Protein AF-A0A3M2BYU8-F1 (afdb_monomer)

Structure (mmCIF, N/CA/C/O backbone):
data_AF-A0A3M2BYU8-F1
#
_entry.id   AF-A0A3M2BYU8-F1
#
loop_
_atom_site.group_PDB
_atom_site.id
_atom_site.type_symbol
_atom_site.label_atom_id
_atom_site.label_alt_id
_atom_site.label_comp_id
_atom_site.label_asym_id
_atom_site.label_entity_id
_atom_site.label_seq_id
_atom_site.pdbx_PDB_ins_code
_atom_site.Cartn_x
_atom_site.Cartn_y
_atom_site.Cartn_z
_atom_site.occupancy
_atom_site.B_iso_or_equiv
_atom_site.auth_seq_id
_atom_site.auth_comp_id
_atom_site.auth_asym_id
_atom_site.auth_atom_id
_atom_site.pdbx_PDB_model_num
ATOM 1 N N . MET A 1 1 ? -25.396 -6.378 42.754 1.00 52.69 1 MET A N 1
ATOM 2 C CA . MET A 1 1 ? -24.015 -6.801 42.421 1.00 52.69 1 MET A CA 1
ATOM 3 C C . MET A 1 1 ? -23.986 -7.782 41.246 1.00 52.69 1 MET A C 1
ATOM 5 O O . MET A 1 1 ? -23.405 -7.443 40.228 1.00 52.69 1 MET A O 1
ATOM 9 N N . ARG A 1 2 ? -24.702 -8.918 41.312 1.00 53.91 2 ARG A N 1
ATOM 10 C CA . ARG A 1 2 ? -24.780 -9.927 40.229 1.00 53.91 2 ARG A CA 1
ATOM 11 C C . ARG A 1 2 ? -25.283 -9.411 38.865 1.00 53.91 2 ARG A C 1
ATOM 13 O O . ARG A 1 2 ? -24.722 -9.773 37.843 1.00 53.91 2 ARG A O 1
ATOM 20 N N . TRP A 1 3 ? -26.272 -8.515 38.841 1.00 54.56 3 TRP A N 1
ATOM 21 C CA . TRP A 1 3 ? -26.831 -7.972 37.590 1.00 54.56 3 TRP A CA 1
ATOM 22 C C . TRP A 1 3 ? -25.895 -6.985 36.859 1.00 54.56 3 TRP A C 1
ATOM 24 O O . TRP A 1 3 ? -25.910 -6.916 35.636 1.00 54.56 3 TRP A O 1
ATOM 34 N N . ARG A 1 4 ? -25.026 -6.270 37.595 1.00 54.38 4 ARG A N 1
ATOM 35 C CA . ARG A 1 4 ? -24.016 -5.354 37.020 1.00 54.38 4 ARG A CA 1
ATOM 36 C C . ARG A 1 4 ? -22.882 -6.125 36.342 1.00 54.38 4 ARG A C 1
ATOM 38 O O . ARG A 1 4 ? -22.430 -5.728 35.278 1.00 54.38 4 ARG A O 1
ATOM 45 N N . ILE A 1 5 ? -22.479 -7.251 36.935 1.00 56.38 5 ILE A N 1
ATOM 46 C CA . ILE A 1 5 ? -21.489 -8.172 36.357 1.00 56.38 5 ILE A CA 1
ATOM 47 C C . ILE A 1 5 ? -22.066 -8.850 35.106 1.00 56.38 5 ILE A C 1
ATOM 49 O O . ILE A 1 5 ? -21.373 -8.951 34.104 1.00 56.38 5 ILE A O 1
ATOM 53 N N . ALA A 1 6 ? -23.345 -9.238 35.126 1.00 54.75 6 ALA A N 1
ATOM 54 C CA . ALA A 1 6 ? -24.014 -9.835 33.969 1.00 54.75 6 ALA A CA 1
ATOM 55 C C . ALA A 1 6 ? -24.151 -8.863 32.778 1.00 54.75 6 ALA A C 1
ATOM 57 O O . ALA A 1 6 ? -23.916 -9.262 31.643 1.00 54.75 6 ALA A O 1
ATOM 58 N N . LEU A 1 7 ? -24.459 -7.582 33.023 1.00 55.03 7 LEU A N 1
ATOM 59 C CA . LEU A 1 7 ? -24.494 -6.551 31.972 1.00 55.03 7 LEU A CA 1
ATOM 60 C C . LEU A 1 7 ? -23.101 -6.245 31.401 1.00 55.03 7 LEU A C 1
ATOM 62 O O . LEU A 1 7 ? -22.957 -6.112 30.188 1.00 55.03 7 LEU A O 1
ATOM 66 N N . ALA A 1 8 ? -22.072 -6.184 32.253 1.00 49.09 8 ALA A N 1
ATOM 67 C CA . ALA A 1 8 ? -20.688 -6.021 31.808 1.00 49.09 8 ALA A CA 1
ATOM 68 C C . ALA A 1 8 ? -20.200 -7.237 30.996 1.00 49.09 8 ALA A C 1
ATOM 70 O O . ALA A 1 8 ? -19.560 -7.068 29.962 1.00 49.09 8 ALA A O 1
ATOM 71 N N . ALA A 1 9 ? -20.560 -8.454 31.414 1.00 50.25 9 ALA A N 1
ATOM 72 C CA . ALA A 1 9 ? -20.242 -9.692 30.704 1.00 50.25 9 ALA A CA 1
ATOM 73 C C . ALA A 1 9 ? -20.973 -9.808 29.352 1.00 50.25 9 ALA A C 1
ATOM 75 O O . ALA A 1 9 ? -20.380 -10.269 28.381 1.00 50.25 9 ALA A O 1
ATOM 76 N N . ALA A 1 10 ? -22.224 -9.343 29.254 1.00 51.94 10 ALA A N 1
ATOM 77 C CA . ALA A 1 10 ? -22.971 -9.313 27.994 1.00 51.94 10 ALA A CA 1
ATOM 78 C C . ALA A 1 10 ? -22.392 -8.294 26.992 1.00 51.94 10 ALA A C 1
ATOM 80 O O . ALA A 1 10 ? -22.291 -8.590 25.802 1.00 51.94 10 ALA A O 1
ATOM 81 N N . ALA A 1 11 ? -21.944 -7.127 27.472 1.00 49.31 11 ALA A N 1
ATOM 82 C CA . ALA A 1 11 ? -21.238 -6.143 26.649 1.00 49.31 11 ALA A CA 1
ATOM 83 C C . ALA A 1 11 ? -19.859 -6.654 26.177 1.00 49.31 11 ALA A C 1
ATOM 85 O O . ALA A 1 11 ? -19.477 -6.427 25.030 1.00 49.31 11 ALA A O 1
ATOM 86 N N . LEU A 1 12 ? -19.144 -7.406 27.025 1.00 47.56 12 LEU A N 1
ATOM 87 C CA . LEU A 1 12 ? -17.886 -8.080 26.677 1.00 47.56 12 LEU A CA 1
ATOM 88 C C . LEU A 1 12 ? -18.086 -9.205 25.647 1.00 47.56 12 LEU A C 1
ATOM 90 O O . LEU A 1 12 ? -17.311 -9.301 24.700 1.00 47.56 12 LEU A O 1
ATOM 94 N N . ALA A 1 13 ? -19.136 -10.020 25.776 1.00 43.72 13 ALA A N 1
ATOM 95 C CA . ALA A 1 13 ? -19.420 -11.110 24.838 1.00 43.72 13 ALA A CA 1
ATOM 96 C C . ALA A 1 13 ? -19.785 -10.597 23.431 1.00 43.72 13 ALA A C 1
ATOM 98 O O . ALA A 1 13 ? -19.341 -11.166 22.434 1.00 43.72 13 ALA A O 1
ATOM 99 N N . ALA A 1 14 ? -20.523 -9.485 23.341 1.00 44.72 14 ALA A N 1
ATOM 100 C CA . ALA A 1 14 ? -20.825 -8.834 22.066 1.00 44.72 14 ALA A CA 1
ATOM 101 C C . ALA A 1 14 ? -19.586 -8.166 21.429 1.00 44.72 14 ALA A C 1
ATOM 103 O O . ALA A 1 14 ? -19.466 -8.143 20.205 1.00 44.72 14 ALA A O 1
ATOM 104 N N . GLY A 1 15 ? -18.645 -7.669 22.243 1.00 38.78 15 GLY A N 1
ATOM 105 C CA . GLY A 1 15 ? -17.391 -7.065 21.774 1.00 38.78 15 GLY A CA 1
ATOM 106 C C . GLY A 1 15 ? -16.343 -8.080 21.298 1.00 38.78 15 GLY A C 1
ATOM 107 O O . GLY A 1 15 ? -15.689 -7.853 20.284 1.00 38.78 15 GLY A O 1
ATOM 108 N N . VAL A 1 16 ? -16.212 -9.226 21.976 1.00 41.16 16 VAL A N 1
ATOM 109 C CA . VAL A 1 16 ? -15.238 -10.278 21.614 1.00 41.16 16 VAL A CA 1
ATOM 110 C C . VAL A 1 16 ? -15.686 -11.066 20.376 1.00 41.16 16 VAL A C 1
ATOM 112 O O . VAL A 1 16 ? -14.857 -11.403 19.533 1.00 41.16 16 VAL A O 1
ATOM 115 N N . ALA A 1 17 ? -16.993 -11.286 20.191 1.00 36.88 17 ALA A N 1
ATOM 116 C CA . ALA A 1 17 ? -17.518 -11.946 18.991 1.00 36.88 17 ALA A CA 1
ATOM 117 C C . ALA A 1 17 ? -17.324 -11.113 17.705 1.00 36.88 17 ALA A C 1
ATOM 119 O O . ALA A 1 17 ? -17.200 -11.677 16.620 1.00 36.88 17 ALA A O 1
ATOM 120 N N . ALA A 1 18 ? -17.237 -9.782 17.817 1.00 40.97 18 ALA A N 1
ATOM 121 C CA . ALA A 1 18 ? -16.952 -8.891 16.690 1.00 40.97 18 ALA A CA 1
ATOM 122 C C . ALA A 1 18 ? -15.451 -8.801 16.336 1.00 40.97 18 ALA A C 1
ATOM 124 O O . ALA A 1 18 ? -15.119 -8.384 15.227 1.00 40.97 18 ALA A O 1
ATOM 125 N N . ALA A 1 19 ? -14.561 -9.219 17.245 1.00 38.47 19 ALA A N 1
ATOM 126 C CA . ALA A 1 19 ? -13.106 -9.199 17.069 1.00 38.47 19 ALA A CA 1
ATOM 127 C C . ALA A 1 19 ? -12.524 -10.518 16.516 1.00 38.47 19 ALA A C 1
ATOM 129 O O . ALA A 1 19 ? -11.372 -10.552 16.098 1.00 38.47 19 ALA A O 1
ATOM 130 N N . ALA A 1 20 ? -13.308 -11.603 16.480 1.00 33.31 20 ALA A N 1
ATOM 131 C CA . ALA A 1 20 ? -12.842 -12.925 16.039 1.00 33.31 20 ALA A CA 1
ATOM 132 C C . ALA A 1 20 ? -12.861 -13.134 14.508 1.00 33.31 20 ALA A C 1
ATOM 134 O O . ALA A 1 20 ? -12.432 -14.174 14.013 1.00 33.31 20 ALA A O 1
ATOM 135 N N . GLY A 1 21 ? -13.359 -12.165 13.736 1.00 37.59 21 GLY A N 1
ATOM 136 C CA . GLY A 1 21 ? -13.437 -12.251 12.277 1.00 37.59 21 GLY A CA 1
ATOM 137 C C . GLY A 1 21 ? -12.262 -11.563 11.594 1.00 37.59 21 GLY A C 1
ATOM 138 O O . GLY A 1 21 ? -12.456 -10.494 11.022 1.00 37.59 21 GLY A O 1
ATOM 139 N N . GLY A 1 22 ? -11.064 -12.147 11.661 1.00 39.41 22 GLY A N 1
ATOM 140 C CA . GLY A 1 22 ? -9.892 -11.534 11.032 1.00 39.41 22 GLY A CA 1
ATOM 141 C C . GLY A 1 22 ? -8.593 -12.330 11.105 1.00 39.41 22 GLY A C 1
ATOM 142 O O . GLY A 1 22 ? -7.534 -11.731 11.190 1.00 39.41 22 GLY A O 1
ATOM 143 N N . LEU A 1 23 ? -8.645 -13.661 11.095 1.00 36.00 23 LEU A N 1
ATOM 144 C CA . LEU A 1 23 ? -7.484 -14.465 10.707 1.00 36.00 23 LEU A CA 1
ATOM 145 C C . LEU A 1 23 ? -7.807 -15.049 9.339 1.00 36.00 23 LEU A C 1
ATOM 147 O O . LEU A 1 23 ? -8.390 -16.128 9.231 1.00 36.00 23 LEU A O 1
ATOM 151 N N . ARG A 1 24 ? -7.521 -14.283 8.283 1.00 42.53 24 ARG A N 1
ATOM 152 C CA . ARG A 1 24 ? -7.462 -14.850 6.940 1.00 42.53 24 ARG A CA 1
ATOM 153 C C . ARG A 1 24 ? -6.052 -15.352 6.693 1.00 42.53 24 ARG A C 1
ATOM 155 O O . ARG A 1 24 ? -5.081 -14.647 6.930 1.00 42.53 24 ARG A O 1
ATOM 162 N N . ALA A 1 25 ? -6.006 -16.604 6.257 1.00 41.34 25 ALA A N 1
ATOM 163 C CA . ALA A 1 25 ? -4.821 -17.313 5.829 1.00 41.34 25 ALA A CA 1
ATOM 164 C C . ALA A 1 25 ? -4.060 -16.485 4.787 1.00 41.34 25 ALA A C 1
ATOM 166 O O . ALA A 1 25 ? -4.586 -16.218 3.704 1.00 41.34 25 ALA A O 1
ATOM 167 N N . GLY A 1 26 ? -2.836 -16.083 5.128 1.00 38.56 26 GLY A N 1
ATOM 168 C CA . GLY A 1 26 ? -1.850 -15.698 4.133 1.00 38.56 26 GLY A CA 1
ATOM 169 C C . GLY A 1 26 ? -1.515 -16.935 3.308 1.00 38.56 26 GLY A C 1
ATOM 170 O O . GLY A 1 26 ? -1.222 -17.991 3.870 1.00 38.56 26 GLY A O 1
ATOM 171 N N . GLY A 1 27 ? -1.604 -16.825 1.982 1.00 48.69 27 GLY A N 1
ATOM 172 C CA . GLY A 1 27 ? -0.819 -17.713 1.128 1.00 48.69 27 GLY A CA 1
ATOM 173 C C . GLY A 1 27 ? 0.648 -17.563 1.522 1.00 48.69 27 GLY A C 1
ATOM 174 O O . GLY A 1 27 ? 1.046 -16.478 1.942 1.00 48.69 27 GLY A O 1
ATOM 175 N N . GLU A 1 28 ? 1.418 -18.647 1.466 1.00 49.03 28 GLU A N 1
ATOM 176 C CA . GLU A 1 28 ? 2.824 -18.639 1.872 1.00 49.03 28 GLU A CA 1
ATOM 177 C C . GLU A 1 28 ? 3.608 -17.632 1.019 1.00 49.03 28 GLU A C 1
ATOM 179 O O . GLU A 1 28 ? 4.024 -17.933 -0.099 1.00 49.03 28 GLU A O 1
ATOM 184 N N . ALA A 1 29 ? 3.789 -16.417 1.539 1.00 63.47 29 ALA A N 1
ATOM 185 C CA . ALA A 1 29 ? 4.846 -15.537 1.085 1.00 63.47 29 ALA A CA 1
ATOM 186 C C . ALA A 1 29 ? 6.174 -16.254 1.359 1.00 63.47 29 ALA A C 1
ATOM 188 O O . ALA A 1 29 ? 6.366 -16.833 2.435 1.00 63.47 29 ALA A O 1
ATOM 189 N N . GLY A 1 30 ? 7.068 -16.267 0.370 1.00 75.12 30 GLY A N 1
ATOM 190 C CA . GLY A 1 30 ? 8.398 -16.842 0.544 1.00 75.12 30 GLY A CA 1
ATOM 191 C C . GLY A 1 30 ? 9.197 -16.072 1.596 1.00 75.12 30 GLY A C 1
ATOM 192 O O . GLY A 1 30 ? 8.841 -14.953 1.957 1.00 75.12 30 GLY A O 1
ATOM 193 N N . ASP A 1 31 ? 10.300 -16.652 2.077 1.00 89.00 31 ASP A N 1
ATOM 194 C CA . ASP A 1 31 ? 11.214 -15.959 2.993 1.00 89.00 31 ASP A CA 1
ATOM 195 C C . ASP A 1 31 ? 11.634 -14.589 2.405 1.00 89.00 31 ASP A C 1
ATOM 197 O O . ASP A 1 31 ? 12.322 -14.557 1.373 1.00 89.00 31 ASP A O 1
ATOM 201 N N . PRO A 1 32 ? 11.262 -13.460 3.046 1.00 90.44 32 PRO A N 1
ATOM 202 C CA . PRO A 1 32 ? 11.556 -12.122 2.542 1.00 90.44 32 PRO A CA 1
ATOM 203 C C . PRO A 1 32 ? 13.052 -11.871 2.338 1.00 90.44 32 PRO A C 1
ATOM 205 O O . PRO A 1 32 ? 13.445 -11.142 1.425 1.00 90.44 32 PRO A O 1
ATOM 208 N N . VAL A 1 33 ? 13.903 -12.486 3.166 1.00 92.19 33 VAL A N 1
ATOM 209 C CA . VAL A 1 33 ? 15.358 -12.319 3.086 1.00 92.19 33 VAL A CA 1
ATOM 210 C C . VAL A 1 33 ? 15.915 -13.055 1.870 1.00 92.19 33 VAL A C 1
ATOM 212 O O . VAL A 1 33 ? 16.723 -12.495 1.125 1.00 92.19 33 VAL A O 1
ATOM 215 N N . ALA A 1 34 ? 15.469 -14.291 1.632 1.00 94.19 34 ALA A N 1
ATOM 216 C CA . ALA A 1 34 ? 15.842 -15.051 0.442 1.00 94.19 34 ALA A CA 1
ATOM 217 C C . ALA A 1 34 ? 15.395 -14.341 -0.847 1.00 94.19 34 ALA A C 1
ATOM 219 O O . ALA A 1 34 ? 16.203 -14.175 -1.764 1.00 94.19 34 ALA A O 1
ATOM 220 N N . ALA A 1 35 ? 14.152 -13.852 -0.882 1.00 95.19 35 ALA A N 1
ATOM 221 C CA . ALA A 1 35 ? 13.609 -13.073 -1.994 1.00 95.19 35 ALA A CA 1
ATOM 222 C C . ALA A 1 35 ? 14.414 -11.791 -2.264 1.00 95.19 35 ALA A C 1
ATOM 224 O O . ALA A 1 35 ? 14.745 -11.492 -3.413 1.00 95.19 35 ALA A O 1
ATOM 225 N N . LEU A 1 36 ? 14.794 -11.060 -1.209 1.00 95.25 36 LEU A N 1
ATOM 226 C CA . LEU A 1 36 ? 15.606 -9.848 -1.322 1.00 95.25 36 LEU A CA 1
ATOM 227 C C . LEU A 1 36 ? 16.988 -10.152 -1.913 1.00 95.25 36 LEU A C 1
ATOM 229 O O . LEU A 1 36 ? 17.463 -9.431 -2.792 1.00 95.25 36 LEU A O 1
ATOM 233 N N . ASN A 1 37 ? 17.638 -11.218 -1.446 1.00 96.88 37 ASN A N 1
ATOM 234 C CA . ASN A 1 37 ? 18.959 -11.618 -1.929 1.00 96.88 37 ASN A CA 1
ATOM 235 C C . ASN A 1 37 ? 18.927 -12.042 -3.399 1.00 96.88 37 ASN A C 1
ATOM 237 O O . ASN A 1 37 ? 19.784 -11.613 -4.177 1.00 96.88 37 ASN A O 1
ATOM 241 N N . GLU A 1 38 ? 17.939 -12.850 -3.782 1.00 97.38 38 GLU A N 1
ATOM 242 C CA . GLU A 1 38 ? 17.792 -13.318 -5.157 1.00 97.38 38 GLU A CA 1
ATOM 243 C C . GLU A 1 38 ? 17.430 -12.173 -6.105 1.00 97.38 38 GLU A C 1
ATOM 245 O O . GLU A 1 38 ? 18.089 -11.995 -7.131 1.00 97.38 38 GLU A O 1
ATOM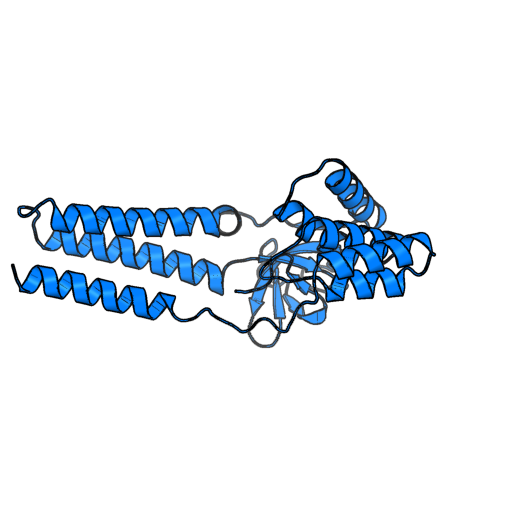 250 N N . GLY A 1 39 ? 16.472 -11.322 -5.728 1.00 97.38 39 GLY A N 1
ATOM 251 C CA . GLY A 1 39 ? 16.128 -10.137 -6.508 1.00 97.38 39 GLY A CA 1
ATOM 252 C C . GLY A 1 39 ? 17.320 -9.187 -6.676 1.00 97.38 39 GLY A C 1
ATOM 253 O O . GLY A 1 39 ? 17.578 -8.722 -7.784 1.00 97.38 39 GLY A O 1
ATOM 254 N N . ASN A 1 40 ? 18.126 -8.966 -5.628 1.00 97.94 40 ASN A N 1
ATOM 255 C CA . ASN A 1 40 ? 19.331 -8.126 -5.709 1.00 97.94 40 ASN A CA 1
ATOM 256 C C . ASN A 1 40 ? 20.405 -8.726 -6.624 1.00 97.94 40 ASN A C 1
ATOM 258 O O . ASN A 1 40 ? 21.174 -8.001 -7.262 1.00 97.94 40 ASN A O 1
ATOM 262 N N . ARG A 1 41 ? 20.517 -10.056 -6.653 1.00 98.50 41 ARG A N 1
ATOM 263 C CA . ARG A 1 41 ? 21.419 -10.759 -7.567 1.00 98.50 41 ARG A CA 1
ATOM 264 C C . ARG A 1 41 ? 20.943 -10.585 -9.010 1.00 98.50 41 ARG A C 1
ATOM 266 O O . ARG A 1 41 ? 21.708 -10.088 -9.828 1.00 98.50 41 ARG A O 1
ATOM 273 N N . LEU A 1 42 ? 19.677 -10.892 -9.289 1.00 98.44 42 LEU A N 1
ATOM 274 C CA . LEU A 1 42 ? 19.064 -10.763 -10.616 1.00 98.44 42 LEU A CA 1
ATOM 275 C C . LEU A 1 42 ? 19.100 -9.323 -11.143 1.00 98.44 42 LEU A C 1
ATOM 277 O O . LEU A 1 42 ? 19.410 -9.107 -12.312 1.00 98.44 42 LEU A O 1
ATOM 281 N N . PHE A 1 43 ? 18.862 -8.336 -10.276 1.00 98.12 43 PHE A N 1
ATOM 282 C CA . PHE A 1 43 ? 18.935 -6.918 -10.623 1.00 98.12 43 PHE A CA 1
ATOM 283 C C . PHE A 1 43 ? 20.346 -6.516 -11.068 1.00 98.12 43 PHE A C 1
ATOM 285 O O . PHE A 1 43 ? 20.509 -5.875 -12.105 1.00 98.12 43 PHE A O 1
ATOM 292 N N . ARG A 1 44 ? 21.381 -6.930 -10.321 1.00 98.00 44 ARG A N 1
ATOM 293 C CA . ARG A 1 44 ? 22.787 -6.677 -10.692 1.00 98.00 44 ARG A CA 1
ATOM 294 C C . ARG A 1 44 ? 23.188 -7.380 -11.986 1.00 98.00 44 ARG A C 1
ATOM 296 O O . ARG A 1 44 ? 24.001 -6.840 -12.729 1.00 98.00 44 ARG A O 1
ATOM 303 N N . ASP A 1 45 ? 22.589 -8.534 -12.262 1.00 98.00 45 ASP A N 1
ATOM 304 C CA . ASP A 1 45 ? 22.775 -9.278 -13.510 1.00 98.00 45 ASP A CA 1
ATOM 305 C C . ASP A 1 45 ? 21.989 -8.663 -14.693 1.00 98.00 45 ASP A C 1
ATOM 307 O O . ASP A 1 45 ? 22.063 -9.175 -15.810 1.00 98.00 45 ASP A O 1
ATOM 311 N N . GLY A 1 46 ? 21.222 -7.586 -14.475 1.00 97.38 46 GLY A N 1
ATOM 312 C CA . GLY A 1 46 ? 20.400 -6.923 -15.495 1.00 97.38 46 GLY A CA 1
ATOM 313 C C . GLY A 1 46 ? 19.109 -7.667 -15.860 1.00 97.38 46 GLY A C 1
ATOM 314 O O . GLY A 1 46 ? 18.408 -7.265 -16.785 1.00 97.38 46 GLY A O 1
ATOM 315 N N . ARG A 1 47 ? 18.772 -8.741 -15.138 1.00 98.44 47 ARG A N 1
ATOM 316 C CA . ARG A 1 47 ? 17.576 -9.575 -15.348 1.00 98.44 47 ARG A CA 1
ATOM 317 C C . ARG A 1 47 ? 16.396 -8.983 -14.580 1.00 98.44 47 ARG A C 1
ATOM 319 O O . ARG A 1 47 ? 15.954 -9.526 -13.568 1.00 98.44 47 ARG A O 1
ATOM 326 N N . LEU A 1 48 ? 15.945 -7.814 -15.024 1.00 98.19 48 LEU A N 1
ATOM 327 C CA . LEU A 1 48 ? 15.033 -6.954 -14.269 1.00 98.19 48 LEU A CA 1
ATOM 328 C C . LEU A 1 48 ? 13.641 -7.571 -14.058 1.00 98.19 48 LEU A C 1
ATOM 330 O O . LEU A 1 48 ? 13.098 -7.479 -12.960 1.00 98.19 48 LEU A O 1
ATOM 334 N N . GLU A 1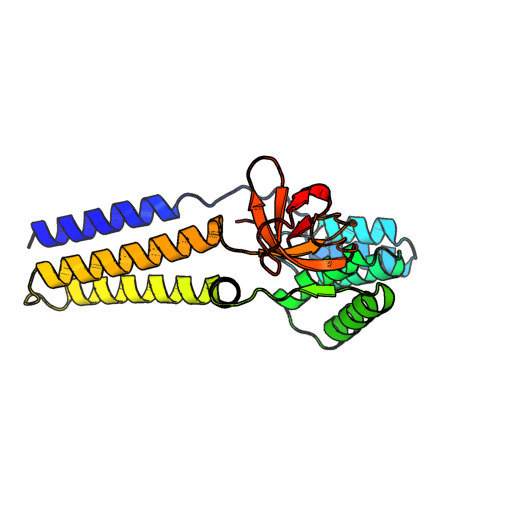 49 ? 13.069 -8.244 -15.054 1.00 98.25 49 GLU A N 1
ATOM 335 C CA . GLU A 1 49 ? 11.760 -8.900 -14.936 1.00 98.25 49 GLU A CA 1
ATOM 336 C C . GLU A 1 49 ? 11.784 -10.022 -13.893 1.00 98.25 49 GLU A C 1
ATOM 338 O O . GLU A 1 49 ? 10.863 -10.163 -13.088 1.00 98.25 49 GLU A O 1
ATOM 343 N N . GLU A 1 50 ? 12.867 -10.797 -13.868 1.00 97.69 50 GLU A N 1
ATOM 344 C CA . GLU A 1 50 ? 13.048 -11.879 -12.901 1.00 97.69 50 GLU A CA 1
ATOM 345 C C . GLU A 1 50 ? 13.338 -11.331 -11.504 1.00 97.69 50 GLU A C 1
ATOM 347 O O . GLU A 1 50 ? 12.842 -11.873 -10.518 1.00 97.69 50 GLU A O 1
ATOM 352 N N . ALA A 1 51 ? 14.087 -10.228 -11.410 1.00 98.12 51 ALA A N 1
ATOM 353 C CA . ALA A 1 51 ? 14.291 -9.528 -10.149 1.00 98.12 51 ALA A CA 1
ATOM 354 C C . ALA A 1 51 ? 12.956 -9.046 -9.566 1.00 98.12 51 ALA A C 1
ATOM 356 O O . ALA A 1 51 ? 12.698 -9.250 -8.380 1.00 98.12 51 ALA A O 1
ATOM 357 N N . ALA A 1 52 ? 12.083 -8.471 -10.401 1.00 97.75 52 ALA A N 1
ATOM 358 C CA . ALA A 1 52 ? 10.757 -8.035 -9.981 1.00 97.75 52 ALA A CA 1
ATOM 359 C C . ALA A 1 52 ? 9.920 -9.209 -9.444 1.00 97.75 52 ALA A C 1
ATOM 361 O O . ALA A 1 52 ? 9.362 -9.109 -8.351 1.00 97.75 52 ALA A O 1
ATOM 362 N N . ALA A 1 53 ? 9.903 -10.338 -10.161 1.00 95.88 53 ALA A N 1
ATOM 363 C CA . ALA A 1 53 ? 9.198 -11.545 -9.730 1.00 95.88 53 ALA A CA 1
ATOM 364 C C . ALA A 1 53 ? 9.756 -12.116 -8.412 1.00 95.88 53 ALA A C 1
ATOM 366 O O . ALA A 1 53 ? 8.988 -12.527 -7.542 1.00 95.88 53 ALA A O 1
ATOM 367 N N . ALA A 1 54 ? 11.081 -12.109 -8.233 1.00 95.81 54 ALA A N 1
ATOM 368 C CA . ALA A 1 54 ? 11.721 -12.573 -7.004 1.00 95.81 54 ALA A CA 1
ATOM 369 C C . ALA A 1 54 ? 11.344 -11.701 -5.797 1.00 95.81 54 ALA A C 1
ATOM 371 O O . ALA A 1 54 ? 11.001 -12.240 -4.745 1.00 95.81 54 ALA A O 1
ATOM 372 N N . TYR A 1 55 ? 11.351 -10.371 -5.943 1.00 95.44 55 TYR A N 1
ATOM 373 C CA . TYR A 1 55 ? 10.914 -9.474 -4.870 1.00 95.44 55 TYR A CA 1
ATOM 374 C C . TYR A 1 55 ? 9.424 -9.630 -4.550 1.00 95.44 55 TYR A C 1
ATOM 376 O O . TYR A 1 55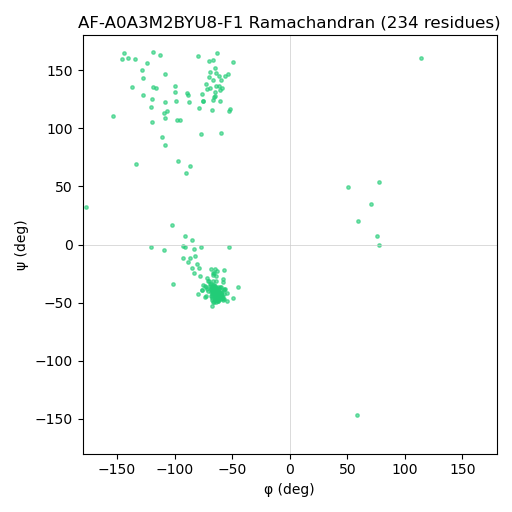 ? 9.053 -9.625 -3.376 1.00 95.44 55 TYR A O 1
ATOM 384 N N . GLU A 1 56 ? 8.577 -9.787 -5.571 1.00 93.44 56 GLU A N 1
ATOM 385 C CA . GLU A 1 56 ? 7.134 -9.982 -5.402 1.00 93.44 56 GLU A CA 1
ATOM 386 C C . GLU A 1 56 ? 6.815 -11.291 -4.663 1.00 93.44 56 GLU A C 1
ATOM 388 O O . GLU A 1 56 ? 5.945 -11.305 -3.796 1.00 93.44 56 GLU A O 1
ATOM 393 N N . ALA A 1 57 ? 7.569 -12.366 -4.916 1.00 91.62 57 ALA A N 1
ATOM 394 C CA . ALA A 1 57 ? 7.387 -13.656 -4.246 1.00 91.62 57 ALA A CA 1
ATOM 395 C C . ALA A 1 57 ? 7.658 -13.622 -2.726 1.00 91.62 57 ALA A C 1
ATOM 397 O O . ALA A 1 57 ? 7.103 -14.435 -1.986 1.00 91.62 57 ALA A O 1
ATOM 398 N N . GLY A 1 58 ? 8.508 -12.702 -2.257 1.00 90.19 58 GLY A N 1
ATOM 399 C CA . GLY A 1 58 ? 8.788 -12.502 -0.829 1.00 90.19 58 GLY A CA 1
ATOM 400 C C . GLY A 1 58 ? 7.918 -11.443 -0.156 1.00 90.19 58 GLY A C 1
ATOM 401 O O . GLY A 1 58 ? 8.094 -11.175 1.033 1.00 90.19 58 GLY A O 1
ATOM 402 N N . TRP A 1 59 ? 7.024 -10.785 -0.897 1.00 88.75 59 TRP A N 1
ATOM 403 C CA . TRP A 1 59 ? 6.169 -9.748 -0.336 1.00 88.75 59 TRP A CA 1
ATOM 404 C C . TRP A 1 59 ? 4.997 -10.357 0.436 1.00 88.75 59 TRP A C 1
ATOM 406 O O . TRP A 1 59 ? 4.112 -10.982 -0.147 1.00 88.75 59 TRP A O 1
ATOM 416 N N . ASP A 1 60 ? 4.949 -10.084 1.741 1.00 87.44 60 ASP A N 1
ATOM 417 C CA . ASP A 1 60 ? 3.795 -10.379 2.585 1.00 87.44 60 ASP A CA 1
ATOM 418 C C . ASP A 1 60 ? 3.070 -9.083 3.002 1.00 87.44 60 ASP A C 1
ATOM 420 O O . ASP A 1 60 ? 3.596 -8.302 3.798 1.00 87.44 60 ASP A O 1
ATOM 424 N N . PRO A 1 61 ? 1.834 -8.855 2.529 1.00 80.25 61 PRO A N 1
ATOM 425 C CA . PRO A 1 61 ? 0.911 -7.854 3.063 1.00 80.25 61 PRO A CA 1
ATOM 426 C C . PRO A 1 61 ? 0.791 -7.781 4.592 1.00 80.25 61 PRO A C 1
ATOM 428 O O . PRO A 1 61 ? 0.584 -6.691 5.129 1.00 80.25 61 PRO A O 1
ATOM 431 N N . ALA A 1 62 ? 0.852 -8.922 5.283 1.00 79.81 62 ALA A N 1
ATOM 432 C CA . ALA A 1 62 ? 0.680 -9.017 6.732 1.00 79.81 62 ALA A CA 1
ATOM 433 C C . ALA A 1 62 ? 1.973 -8.707 7.501 1.00 79.81 62 ALA A C 1
ATOM 435 O O . ALA A 1 62 ? 1.919 -8.278 8.656 1.00 79.81 62 ALA A O 1
ATOM 436 N N . SER A 1 63 ? 3.127 -8.885 6.855 1.00 80.06 63 SER A N 1
ATOM 437 C CA . SER A 1 63 ? 4.450 -8.564 7.388 1.00 80.06 63 SER A CA 1
ATOM 438 C C . SER A 1 63 ? 5.271 -7.805 6.335 1.00 80.06 63 SER A C 1
ATOM 440 O O . SER A 1 63 ? 6.221 -8.344 5.762 1.00 80.06 63 SER A O 1
ATOM 442 N N . PRO A 1 64 ? 4.893 -6.550 6.024 1.00 79.06 64 PRO A N 1
ATOM 443 C CA . PRO A 1 64 ? 5.500 -5.813 4.926 1.00 79.06 64 PRO A CA 1
ATOM 444 C C . PRO A 1 64 ? 6.975 -5.524 5.214 1.00 79.06 64 PRO A C 1
ATOM 446 O O . PRO A 1 64 ? 7.316 -4.931 6.238 1.00 79.06 64 PRO A O 1
ATOM 449 N N . HIS A 1 65 ? 7.850 -5.897 4.278 1.00 86.06 65 HIS A N 1
ATOM 450 C CA . HIS A 1 65 ? 9.277 -5.586 4.333 1.00 86.06 65 HIS A CA 1
ATOM 451 C C . HIS A 1 65 ? 9.568 -4.345 3.464 1.00 86.06 65 HIS A C 1
ATOM 453 O O . HIS A 1 65 ? 9.579 -4.461 2.233 1.00 86.06 65 HIS A O 1
ATOM 459 N N . PRO A 1 66 ? 9.847 -3.158 4.048 1.00 88.19 66 PRO A N 1
ATOM 460 C CA . PRO A 1 66 ? 9.977 -1.907 3.289 1.00 88.19 66 PRO A CA 1
ATOM 461 C C . PRO A 1 66 ? 11.025 -1.984 2.172 1.00 88.19 66 PRO A C 1
ATOM 463 O O . PRO A 1 66 ? 10.803 -1.492 1.069 1.00 88.19 66 PRO A O 1
ATOM 466 N N . THR A 1 67 ? 12.149 -2.661 2.429 1.00 91.19 67 THR A N 1
ATOM 467 C CA . THR A 1 67 ? 13.234 -2.824 1.449 1.00 91.19 67 THR A CA 1
ATOM 468 C C . THR A 1 67 ? 12.822 -3.642 0.224 1.00 91.19 67 THR A C 1
ATOM 470 O O . THR A 1 67 ? 13.250 -3.310 -0.876 1.00 91.19 67 THR A O 1
ATOM 473 N N . LEU A 1 68 ? 11.974 -4.672 0.377 1.00 92.31 68 LEU A N 1
ATOM 474 C CA . LEU A 1 68 ? 11.468 -5.439 -0.768 1.00 92.31 68 LEU A CA 1
ATOM 475 C C . LEU A 1 68 ? 10.608 -4.547 -1.662 1.00 92.31 68 LEU A C 1
ATOM 477 O O . LEU A 1 68 ? 10.826 -4.497 -2.869 1.00 92.31 68 LEU A O 1
ATOM 481 N N . ALA A 1 69 ? 9.683 -3.792 -1.062 1.00 93.12 69 ALA A N 1
ATOM 482 C CA . ALA A 1 69 ? 8.831 -2.859 -1.791 1.00 93.12 69 ALA A CA 1
ATOM 483 C C . ALA A 1 69 ? 9.644 -1.754 -2.490 1.00 93.12 69 ALA A C 1
ATOM 485 O O . ALA A 1 69 ? 9.394 -1.452 -3.655 1.00 93.12 69 ALA A O 1
ATOM 486 N N . TYR A 1 70 ? 10.659 -1.194 -1.825 1.00 94.56 70 TYR A N 1
ATOM 487 C CA . TYR A 1 70 ? 11.549 -0.194 -2.423 1.00 94.56 70 TYR A CA 1
ATOM 488 C C . TYR A 1 70 ? 12.351 -0.757 -3.609 1.00 94.56 70 TYR A C 1
ATOM 490 O O . TYR A 1 70 ? 12.411 -0.131 -4.673 1.00 94.56 70 TYR A O 1
ATOM 498 N N . ASN A 1 71 ? 12.936 -1.949 -3.460 1.00 95.88 71 ASN A N 1
ATOM 499 C CA . ASN A 1 71 ? 13.717 -2.583 -4.523 1.00 95.88 71 ASN A CA 1
ATOM 500 C C . ASN A 1 71 ? 12.837 -3.004 -5.705 1.00 95.88 71 ASN A C 1
ATOM 502 O O . ASN A 1 71 ? 13.243 -2.842 -6.858 1.00 95.88 71 ASN A O 1
ATOM 506 N N . LEU A 1 72 ? 11.619 -3.479 -5.439 1.00 96.75 72 LEU A N 1
ATOM 507 C CA . LEU A 1 72 ? 10.635 -3.772 -6.475 1.00 96.75 72 LEU A CA 1
ATOM 508 C C . LEU A 1 72 ? 10.213 -2.498 -7.217 1.00 96.75 72 LEU A C 1
ATOM 510 O O . LEU A 1 72 ? 10.247 -2.480 -8.444 1.00 96.75 72 LEU A O 1
ATOM 514 N N . GLY A 1 73 ? 9.919 -1.408 -6.500 1.00 96.75 73 GLY A N 1
ATOM 515 C CA . GLY A 1 73 ? 9.625 -0.104 -7.107 1.00 96.75 73 GLY A CA 1
ATOM 516 C C . GLY A 1 73 ? 10.760 0.397 -8.004 1.00 96.75 73 GLY A C 1
ATOM 517 O O . GLY A 1 73 ? 10.523 0.822 -9.131 1.00 96.75 73 GLY A O 1
ATOM 518 N N . THR A 1 74 ? 12.005 0.242 -7.552 1.00 96.94 74 THR A N 1
ATOM 519 C CA . THR A 1 74 ? 13.208 0.600 -8.324 1.00 96.94 74 THR A CA 1
ATOM 520 C C . THR A 1 74 ? 13.372 -0.260 -9.566 1.00 96.94 74 THR A C 1
ATOM 522 O O . THR A 1 74 ? 13.613 0.256 -10.654 1.00 96.94 74 THR A O 1
ATOM 525 N N . THR A 1 75 ? 13.164 -1.565 -9.439 1.00 98.19 75 THR A N 1
ATOM 526 C CA . THR A 1 75 ? 13.210 -2.492 -10.574 1.00 98.19 75 THR A CA 1
ATOM 527 C C . THR A 1 75 ? 12.147 -2.146 -11.615 1.00 98.19 75 THR A C 1
ATOM 529 O O . THR A 1 75 ? 12.450 -2.082 -12.803 1.00 98.19 75 THR A O 1
ATOM 532 N N . LEU A 1 76 ? 10.925 -1.836 -11.179 1.00 98.38 76 LEU A N 1
ATOM 533 C CA . LEU A 1 76 ? 9.827 -1.429 -12.058 1.00 98.38 76 LEU A CA 1
ATOM 534 C C . LEU A 1 76 ? 10.077 -0.075 -12.726 1.00 98.38 76 LEU A C 1
ATOM 536 O O . LEU A 1 76 ? 9.733 0.090 -13.892 1.00 98.38 76 LEU A O 1
ATOM 540 N N . HIS A 1 77 ? 10.730 0.862 -12.036 1.00 97.25 77 HIS A N 1
ATOM 541 C CA . HIS A 1 77 ? 11.173 2.116 -12.641 1.00 97.25 77 HIS A CA 1
ATOM 542 C C . HIS A 1 77 ? 12.179 1.865 -13.777 1.00 97.25 77 HIS A C 1
ATOM 544 O O . HIS A 1 77 ? 12.062 2.462 -14.843 1.00 97.25 77 HIS A O 1
ATOM 550 N N . HIS A 1 78 ? 13.145 0.958 -13.590 1.00 96.88 78 HIS A N 1
ATOM 551 C CA . HIS A 1 78 ? 14.084 0.578 -14.656 1.00 96.88 78 HIS A CA 1
ATOM 552 C C . HIS A 1 78 ? 13.419 -0.160 -15.828 1.00 96.88 78 HIS A C 1
ATOM 554 O O . HIS A 1 78 ? 13.934 -0.107 -16.941 1.00 96.88 78 HIS A O 1
ATOM 560 N N . LEU A 1 79 ? 12.277 -0.806 -15.585 1.00 97.94 79 LEU A N 1
ATOM 561 C CA . LEU A 1 79 ? 11.433 -1.441 -16.600 1.00 97.94 79 LEU A CA 1
ATOM 562 C C . LEU A 1 79 ? 10.447 -0.471 -17.281 1.00 97.94 79 LEU A C 1
ATOM 564 O O . LEU A 1 79 ? 9.614 -0.923 -18.061 1.00 97.94 79 LEU A O 1
ATOM 568 N N . ASP A 1 80 ? 10.492 0.830 -16.967 1.00 96.81 80 ASP A N 1
ATOM 569 C CA . ASP A 1 80 ? 9.539 1.856 -17.437 1.00 96.81 80 ASP A CA 1
ATOM 570 C C . ASP A 1 80 ? 8.069 1.591 -17.038 1.00 96.81 80 ASP A C 1
ATOM 572 O O . ASP A 1 80 ? 7.116 2.147 -17.582 1.00 96.81 80 ASP A O 1
ATOM 576 N N . ARG A 1 81 ? 7.861 0.758 -16.012 1.00 97.94 81 ARG A N 1
ATOM 577 C CA . ARG A 1 81 ? 6.551 0.444 -15.420 1.00 97.94 81 ARG A CA 1
ATOM 578 C C . ARG A 1 81 ? 6.246 1.417 -14.285 1.00 97.94 81 ARG A C 1
ATOM 580 O O . ARG A 1 81 ? 6.163 1.051 -13.110 1.00 97.94 81 ARG A O 1
ATOM 587 N N . LEU A 1 82 ? 6.169 2.698 -14.643 1.00 97.94 82 LEU A N 1
ATOM 588 C CA . LEU A 1 82 ? 6.099 3.809 -13.690 1.00 97.94 82 LEU A CA 1
ATOM 589 C C . LEU A 1 82 ? 4.859 3.786 -12.769 1.00 97.94 82 LEU A C 1
ATOM 591 O O . LEU A 1 82 ? 5.036 4.058 -11.578 1.00 97.94 82 LEU A O 1
ATOM 595 N N . PRO A 1 83 ? 3.630 3.449 -13.225 1.00 97.75 83 PRO A N 1
ATOM 596 C CA . PRO A 1 83 ? 2.473 3.333 -12.329 1.00 97.75 83 PRO A CA 1
ATOM 597 C C . PRO A 1 83 ? 2.684 2.301 -11.212 1.00 97.75 83 PRO A C 1
ATOM 599 O O . PRO A 1 83 ? 2.422 2.581 -10.039 1.00 97.75 83 PRO A O 1
ATOM 602 N N . GLU A 1 84 ? 3.208 1.122 -11.550 1.00 97.38 84 GLU A N 1
ATOM 603 C CA . GLU A 1 84 ? 3.528 0.085 -10.572 1.00 97.38 84 GLU A CA 1
ATOM 604 C C . GLU A 1 84 ? 4.702 0.495 -9.676 1.00 97.38 84 GLU A C 1
ATOM 606 O O . GLU A 1 84 ? 4.664 0.238 -8.473 1.00 97.38 84 GLU A O 1
ATOM 611 N N . ALA A 1 85 ? 5.716 1.179 -10.216 1.00 97.69 85 ALA A N 1
ATOM 612 C CA . ALA A 1 85 ? 6.817 1.712 -9.416 1.00 97.69 85 ALA A CA 1
ATOM 613 C C . ALA A 1 85 ? 6.308 2.673 -8.327 1.00 97.69 85 ALA A C 1
ATOM 615 O O . ALA A 1 85 ? 6.666 2.523 -7.157 1.00 97.69 85 ALA A O 1
ATOM 616 N N . ILE A 1 86 ? 5.407 3.600 -8.681 1.00 97.31 86 ILE A N 1
ATOM 617 C CA . ILE A 1 86 ? 4.754 4.512 -7.728 1.00 97.31 86 ILE A CA 1
ATOM 618 C C . ILE A 1 86 ? 4.016 3.714 -6.647 1.00 97.31 86 ILE A C 1
ATOM 620 O O . ILE A 1 86 ? 4.203 3.992 -5.464 1.00 97.31 86 ILE A O 1
ATOM 624 N N . LEU A 1 87 ? 3.226 2.698 -7.016 1.00 95.81 87 LEU A N 1
ATOM 625 C CA . LEU A 1 87 ? 2.529 1.839 -6.049 1.00 95.81 87 LEU A CA 1
ATOM 626 C C . LEU A 1 87 ? 3.492 1.222 -5.024 1.00 95.81 87 LEU A C 1
ATOM 628 O O . LEU A 1 87 ? 3.230 1.273 -3.819 1.00 95.81 87 LEU A O 1
ATOM 632 N N . TRP A 1 88 ? 4.599 0.647 -5.489 1.00 95.00 88 TRP A N 1
ATOM 633 C CA . TRP A 1 88 ? 5.555 -0.046 -4.627 1.00 95.00 88 TRP A CA 1
ATOM 634 C C . TRP A 1 88 ? 6.399 0.905 -3.777 1.00 95.00 88 TRP A C 1
ATOM 636 O O . TRP A 1 88 ? 6.611 0.634 -2.594 1.00 95.00 88 TRP A O 1
ATOM 646 N N . TYR A 1 89 ? 6.773 2.071 -4.303 1.00 94.94 89 TYR A N 1
ATOM 647 C CA . TYR A 1 89 ? 7.385 3.124 -3.495 1.00 94.94 89 TYR A CA 1
ATOM 648 C C . TYR A 1 89 ? 6.443 3.636 -2.399 1.00 94.94 89 TYR A C 1
ATOM 650 O O . TYR A 1 89 ? 6.863 3.814 -1.255 1.00 94.94 89 TYR A O 1
ATOM 658 N N . ARG A 1 90 ? 5.149 3.802 -2.698 1.00 93.25 90 ARG A N 1
ATOM 659 C CA . ARG A 1 90 ? 4.151 4.180 -1.685 1.00 93.25 90 ARG A CA 1
ATOM 660 C C . ARG A 1 90 ? 4.021 3.116 -0.591 1.00 93.25 90 ARG A C 1
ATOM 662 O O . ARG A 1 90 ? 4.014 3.471 0.583 1.00 93.25 90 ARG A O 1
ATOM 669 N N . ARG A 1 91 ? 4.016 1.828 -0.958 1.00 91.25 91 ARG A N 1
ATOM 670 C CA . ARG A 1 91 ? 4.030 0.706 0.004 1.00 91.25 91 ARG A CA 1
ATOM 671 C C . ARG A 1 91 ? 5.271 0.690 0.897 1.00 91.25 91 ARG A C 1
ATOM 673 O O . ARG A 1 91 ? 5.159 0.347 2.069 1.00 91.25 91 ARG A O 1
ATOM 680 N N . ALA A 1 92 ? 6.435 1.060 0.365 1.00 90.19 92 ALA A N 1
ATOM 681 C CA . ALA A 1 92 ? 7.665 1.151 1.149 1.00 90.19 92 ALA A CA 1
ATOM 682 C C . ALA A 1 92 ? 7.619 2.306 2.168 1.00 90.19 92 ALA A C 1
ATOM 684 O O . ALA A 1 92 ? 7.984 2.118 3.329 1.00 90.19 92 ALA A O 1
ATOM 685 N N . GLY A 1 93 ? 7.135 3.482 1.752 1.00 83.75 93 GLY A N 1
ATOM 686 C CA . GLY A 1 93 ? 7.166 4.706 2.566 1.00 83.75 93 GLY A CA 1
ATOM 687 C C . GLY A 1 93 ? 6.215 4.693 3.753 1.00 83.75 93 GLY A C 1
ATOM 688 O O . GLY A 1 93 ? 6.543 5.238 4.805 1.00 83.75 93 G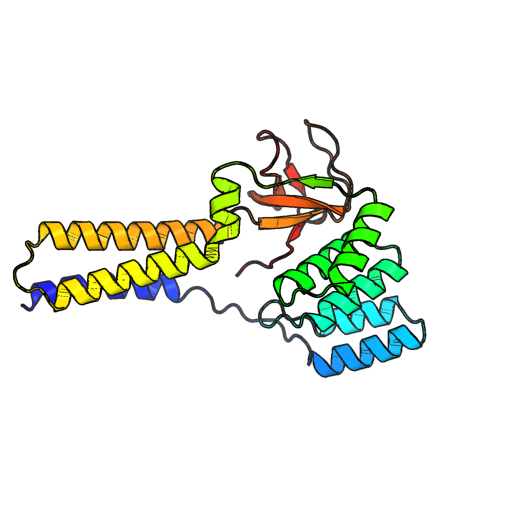LY A O 1
ATOM 689 N N . ASP A 1 94 ? 5.082 4.002 3.620 1.00 68.69 94 ASP A N 1
ATOM 690 C CA . ASP A 1 94 ? 4.157 3.794 4.736 1.00 68.69 94 ASP A CA 1
ATOM 691 C C . ASP A 1 94 ? 4.787 2.930 5.854 1.00 68.69 94 ASP A C 1
ATOM 693 O O . ASP A 1 94 ? 4.356 3.007 7.005 1.00 68.69 94 ASP A O 1
ATOM 697 N N . ALA A 1 95 ? 5.829 2.145 5.544 1.00 66.69 95 ALA A N 1
ATOM 698 C CA . ALA A 1 95 ? 6.506 1.264 6.494 1.00 66.69 95 ALA A CA 1
ATOM 699 C C . ALA A 1 95 ? 7.837 1.835 7.034 1.00 66.69 95 ALA A C 1
ATOM 701 O O . ALA A 1 95 ? 8.165 1.605 8.199 1.00 66.69 95 ALA A O 1
ATOM 702 N N . ALA A 1 96 ? 8.594 2.592 6.229 1.00 69.00 96 ALA A N 1
ATOM 703 C CA . ALA A 1 96 ? 9.813 3.282 6.661 1.00 69.00 96 ALA A CA 1
ATOM 704 C C . ALA A 1 96 ? 10.096 4.532 5.795 1.00 69.00 96 ALA A C 1
ATOM 706 O O . ALA A 1 96 ? 10.471 4.388 4.630 1.00 69.00 96 ALA A O 1
ATOM 707 N N . PRO A 1 97 ? 9.960 5.757 6.339 1.00 70.50 97 PRO A N 1
ATOM 708 C CA . PRO A 1 97 ? 10.325 6.977 5.621 1.00 70.50 97 PRO A CA 1
ATOM 709 C C . PRO A 1 97 ? 11.841 7.057 5.386 1.00 70.50 97 PRO A C 1
ATOM 711 O O . PRO A 1 97 ? 12.615 7.032 6.343 1.00 70.50 97 PRO A O 1
ATOM 714 N N . ASP A 1 98 ? 12.257 7.197 4.127 1.00 79.50 98 ASP A N 1
ATOM 715 C CA . ASP A 1 98 ? 13.660 7.323 3.715 1.00 79.50 98 ASP A CA 1
ATOM 716 C C . ASP A 1 98 ? 13.804 8.431 2.642 1.00 79.50 98 ASP A C 1
ATOM 718 O O . ASP A 1 98 ? 12.978 8.498 1.727 1.00 79.50 98 ASP A O 1
ATOM 722 N N . PRO A 1 99 ? 14.812 9.325 2.721 1.00 79.69 99 PRO A N 1
ATOM 723 C CA . PRO A 1 99 ? 14.997 10.389 1.729 1.00 79.69 99 PRO A CA 1
ATOM 724 C C . PRO A 1 99 ? 15.203 9.900 0.284 1.00 79.69 99 PRO A C 1
ATOM 726 O O . PRO A 1 99 ? 14.691 10.530 -0.641 1.00 79.69 99 PRO A O 1
ATOM 729 N N . TRP A 1 100 ? 15.906 8.782 0.080 1.00 85.12 100 TRP A N 1
ATOM 730 C CA . TRP A 1 100 ? 16.150 8.190 -1.243 1.00 85.12 100 TRP A CA 1
ATOM 731 C C . TRP A 1 100 ? 14.869 7.607 -1.842 1.00 85.12 100 TRP A C 1
ATOM 733 O O . TRP A 1 100 ? 14.646 7.678 -3.051 1.00 85.12 100 TRP A O 1
ATOM 743 N N . LEU A 1 101 ? 13.990 7.067 -0.992 1.00 89.25 101 LEU A N 1
ATOM 744 C CA . LEU A 1 101 ? 12.659 6.634 -1.404 1.00 89.25 101 LEU A CA 1
ATOM 745 C C . LEU A 1 101 ? 11.822 7.808 -1.927 1.00 89.25 101 LEU A C 1
ATOM 747 O O . LEU A 1 101 ? 11.211 7.691 -2.989 1.00 89.25 101 LEU A O 1
ATOM 751 N N . GLU A 1 102 ? 11.779 8.921 -1.192 1.00 89.88 102 GLU A N 1
ATOM 752 C CA . GLU A 1 102 ? 11.006 10.102 -1.599 1.00 89.88 102 GLU A CA 1
ATOM 753 C C . GLU A 1 102 ? 11.534 10.708 -2.905 1.00 89.88 102 GLU A C 1
ATOM 755 O O . GLU A 1 102 ? 10.741 11.102 -3.763 1.00 89.88 102 GLU A O 1
ATOM 760 N N . GLU A 1 103 ? 12.856 10.727 -3.101 1.00 92.69 103 GLU A N 1
ATOM 761 C CA . GLU A 1 103 ? 13.471 11.175 -4.353 1.00 92.69 103 GLU A CA 1
ATOM 762 C C . GLU A 1 103 ? 13.070 10.287 -5.541 1.00 92.69 103 GLU A C 1
ATOM 764 O O . GLU A 1 103 ? 12.613 10.798 -6.568 1.00 92.69 103 GLU A O 1
ATOM 769 N N . ASN A 1 104 ? 13.149 8.961 -5.392 1.00 94.62 104 ASN A N 1
ATOM 770 C CA . ASN A 1 104 ? 12.757 8.021 -6.444 1.00 94.62 104 ASN A CA 1
ATOM 771 C C . ASN A 1 104 ? 11.258 8.086 -6.766 1.00 94.62 104 ASN A C 1
ATOM 773 O O . ASN A 1 104 ? 10.861 8.077 -7.934 1.00 94.62 104 ASN A O 1
ATOM 777 N N . LEU A 1 105 ? 10.410 8.198 -5.741 1.00 95.44 105 LEU A N 1
ATOM 778 C CA . LEU A 1 105 ? 8.972 8.374 -5.913 1.00 95.44 105 LEU A CA 1
ATOM 779 C C . LEU A 1 105 ? 8.655 9.694 -6.625 1.00 95.44 105 LEU A C 1
ATOM 781 O O . LEU A 1 105 ? 7.803 9.731 -7.517 1.00 95.44 105 LEU A O 1
ATOM 785 N N . TRP A 1 106 ? 9.336 10.781 -6.258 1.00 95.06 106 TRP A N 1
ATOM 786 C CA . TRP A 1 106 ? 9.205 12.066 -6.940 1.00 95.06 106 TRP A CA 1
ATOM 787 C C . TRP A 1 106 ? 9.625 11.975 -8.409 1.00 95.06 106 TRP A C 1
ATOM 789 O O . TRP A 1 106 ? 8.907 12.487 -9.272 1.00 95.06 106 TRP A O 1
ATOM 799 N N . LEU A 1 107 ? 10.734 11.292 -8.707 1.00 95.88 107 LEU A N 1
ATOM 800 C CA . LEU A 1 107 ? 11.200 11.092 -10.077 1.00 95.88 107 LEU A CA 1
ATOM 801 C C . LEU A 1 107 ? 10.172 10.302 -10.893 1.00 95.88 107 LEU A C 1
ATOM 803 O O . LEU A 1 107 ? 9.767 10.768 -11.956 1.00 95.88 107 LEU A O 1
ATOM 807 N N . ALA A 1 108 ? 9.675 9.180 -10.364 1.00 96.75 108 ALA A N 1
ATOM 808 C CA . ALA A 1 108 ? 8.650 8.367 -11.020 1.00 96.75 108 ALA A CA 1
ATOM 809 C C . ALA A 1 108 ? 7.381 9.185 -11.325 1.00 96.75 108 ALA A C 1
ATOM 811 O O . ALA A 1 108 ? 6.885 9.183 -12.454 1.00 96.75 108 ALA A O 1
ATOM 812 N N . ARG A 1 109 ? 6.892 9.955 -10.341 1.00 96.62 109 ARG A N 1
ATOM 813 C CA . ARG A 1 109 ? 5.738 10.856 -10.504 1.00 96.62 109 ARG A CA 1
ATOM 814 C C . ARG A 1 109 ? 5.972 11.898 -11.589 1.00 96.62 109 ARG A C 1
ATOM 816 O O . ARG A 1 109 ? 5.084 12.141 -12.404 1.00 96.62 109 ARG A O 1
ATOM 823 N N . ARG A 1 110 ? 7.148 12.530 -11.586 1.00 96.69 110 ARG A N 1
ATOM 824 C CA . ARG A 1 110 ? 7.494 13.598 -12.528 1.00 96.69 110 ARG A CA 1
ATOM 825 C C . ARG A 1 110 ? 7.621 13.070 -13.953 1.00 96.69 110 ARG A C 1
ATOM 827 O O . ARG A 1 110 ? 7.109 13.719 -14.860 1.00 96.69 110 ARG A O 1
ATOM 834 N N . THR A 1 111 ? 8.278 11.928 -14.141 1.00 96.06 111 THR A N 1
ATOM 835 C CA . THR A 1 111 ? 8.454 11.294 -15.456 1.00 96.06 111 THR A CA 1
ATOM 836 C C . THR A 1 111 ? 7.109 10.893 -16.054 1.00 96.06 111 THR A C 1
ATOM 838 O O . THR A 1 111 ? 6.867 11.141 -17.230 1.00 96.06 111 THR A O 1
ATOM 841 N N . LEU A 1 112 ? 6.208 10.349 -15.232 1.00 95.31 112 LEU A N 1
ATOM 842 C CA . LEU A 1 112 ? 4.883 9.917 -15.674 1.00 95.31 112 LEU A CA 1
ATOM 843 C C . LEU A 1 112 ? 3.871 11.069 -15.827 1.00 95.31 112 LEU A C 1
ATOM 845 O O . LEU A 1 112 ? 2.857 10.913 -16.499 1.00 95.31 112 LEU A O 1
ATOM 849 N N . GLY A 1 113 ? 4.105 12.221 -15.188 1.00 94.44 113 GLY A N 1
ATOM 850 C CA . GLY A 1 113 ? 3.096 13.281 -15.079 1.00 94.44 113 GLY A CA 1
ATOM 851 C C . GLY A 1 113 ? 1.939 12.903 -14.144 1.00 94.44 113 GLY A C 1
ATOM 852 O O . GLY A 1 113 ? 0.789 13.267 -14.392 1.00 94.44 113 GLY A O 1
ATOM 853 N N . SER A 1 114 ? 2.241 12.152 -13.080 1.00 93.25 114 SER A N 1
ATOM 854 C CA . SER A 1 114 ? 1.258 11.641 -12.119 1.00 93.25 114 SER A CA 1
ATOM 855 C C . SER A 1 114 ? 0.482 12.765 -11.420 1.00 93.25 114 SER A C 1
ATOM 857 O O . SER A 1 114 ? 1.032 13.805 -11.046 1.00 93.25 114 SER A O 1
ATOM 859 N N . GLN A 1 115 ? -0.814 12.529 -11.208 1.00 91.81 115 GLN A N 1
ATOM 860 C CA . GLN A 1 115 ? -1.694 13.398 -10.432 1.00 91.81 115 GLN A CA 1
ATOM 861 C C . GLN A 1 115 ? -1.875 12.848 -9.016 1.00 91.81 115 GLN A C 1
ATOM 863 O O . GLN A 1 115 ? -2.142 11.663 -8.839 1.00 91.81 115 GLN A O 1
ATOM 868 N N . VAL A 1 116 ? -1.820 13.720 -8.005 1.00 90.62 116 VAL A N 1
ATOM 869 C CA . VAL A 1 116 ? -2.128 13.357 -6.613 1.00 90.62 116 VAL A CA 1
ATOM 870 C C . VAL A 1 116 ? -3.455 13.990 -6.216 1.00 90.62 116 VAL A C 1
ATOM 872 O O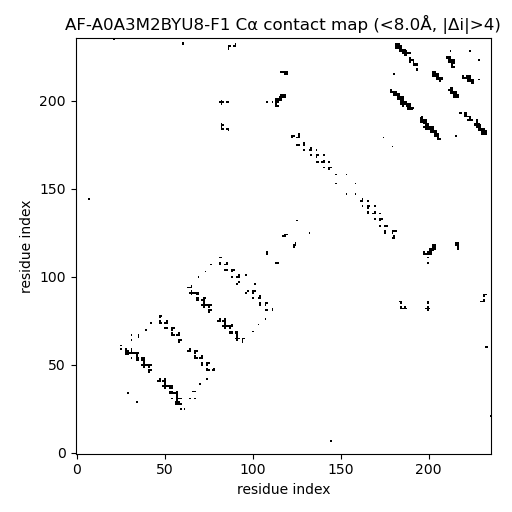 . VAL A 1 116 ? -3.558 15.204 -6.041 1.00 90.62 116 VAL A O 1
ATOM 875 N N . LEU A 1 117 ? -4.484 13.159 -6.071 1.00 88.25 117 LEU A N 1
ATOM 876 C CA . LEU A 1 117 ? -5.826 13.567 -5.679 1.00 88.25 117 LEU A CA 1
ATOM 877 C C . LEU A 1 117 ? -5.995 13.398 -4.159 1.00 88.25 117 LEU A C 1
ATOM 879 O O . LEU A 1 117 ? -6.108 12.267 -3.672 1.00 88.25 117 LEU A O 1
ATOM 883 N N . PRO A 1 118 ? -6.027 14.489 -3.372 1.00 82.00 118 PRO A N 1
ATOM 884 C CA . PRO A 1 118 ? -6.166 14.387 -1.925 1.00 82.00 118 PRO A CA 1
ATOM 885 C C . PRO A 1 118 ? -7.572 13.915 -1.539 1.00 82.00 118 PRO A C 1
ATOM 887 O O . PRO A 1 118 ? -8.564 14.338 -2.130 1.00 82.00 118 PRO A O 1
ATOM 890 N N . ALA A 1 119 ? -7.687 13.105 -0.483 1.00 74.94 119 ALA A N 1
ATOM 891 C CA . ALA A 1 119 ? -8.981 12.926 0.168 1.00 74.94 119 ALA A CA 1
ATOM 892 C C . ALA A 1 119 ? -9.386 14.242 0.844 1.00 74.94 119 ALA A C 1
ATOM 894 O O . ALA A 1 119 ? -8.712 14.712 1.764 1.00 74.94 119 ALA A O 1
ATOM 895 N N . GLY A 1 120 ? -10.475 14.843 0.370 1.00 73.19 120 GLY A N 1
ATOM 896 C CA . GLY A 1 120 ? -11.005 16.089 0.910 1.00 73.19 120 GLY A CA 1
ATOM 897 C C . GLY A 1 120 ? -11.827 15.903 2.189 1.00 73.19 120 GLY A C 1
ATOM 898 O O . GLY A 1 120 ? -12.310 14.813 2.504 1.00 73.19 120 GLY A O 1
ATOM 899 N N . GLY A 1 121 ? -12.016 17.011 2.910 1.00 78.44 121 GLY A N 1
ATOM 900 C CA . GLY A 1 121 ? -12.979 17.134 4.006 1.00 78.44 121 GLY A CA 1
ATOM 901 C C . GLY A 1 121 ? -12.791 16.145 5.163 1.00 78.44 121 GLY A C 1
ATOM 902 O O . GLY A 1 121 ? -11.680 15.759 5.525 1.00 78.44 121 GLY A O 1
ATOM 903 N N . VAL A 1 122 ? -13.914 15.750 5.767 1.00 75.62 122 VAL A N 1
ATOM 904 C CA . VAL A 1 122 ? -13.961 14.835 6.922 1.00 75.62 122 VAL A CA 1
ATOM 905 C C . VAL A 1 122 ? -13.499 13.423 6.544 1.00 75.62 122 VAL A C 1
ATOM 907 O O . VAL A 1 122 ? -12.887 12.730 7.354 1.00 75.62 122 VAL A O 1
ATOM 910 N N . GLU A 1 123 ? -13.739 12.999 5.304 1.00 72.00 123 GLU A N 1
ATOM 911 C CA . GLU A 1 123 ? -13.408 11.650 4.843 1.00 72.00 123 GLU A CA 1
ATOM 912 C C . GLU A 1 123 ? -11.894 11.419 4.764 1.00 72.00 123 GLU A C 1
ATOM 914 O O . GLU A 1 123 ? -11.400 10.383 5.222 1.00 72.00 123 GLU A O 1
ATOM 919 N N . GLY A 1 124 ? -11.138 12.412 4.286 1.00 74.00 124 GLY A N 1
ATOM 920 C CA . GLY A 1 124 ? -9.676 12.371 4.322 1.00 74.00 124 GLY A CA 1
ATOM 921 C C . GLY A 1 124 ? -9.105 12.374 5.736 1.00 74.00 124 GLY A C 1
ATOM 922 O O . GLY A 1 124 ? -8.132 11.666 6.004 1.00 74.00 124 GLY A O 1
ATOM 923 N N . LEU A 1 125 ? -9.733 13.107 6.664 1.00 78.69 125 LEU A N 1
ATOM 924 C CA . LEU A 1 125 ? -9.320 13.128 8.069 1.00 78.69 125 LEU A CA 1
ATOM 925 C C . LEU A 1 125 ? -9.493 11.753 8.727 1.00 78.69 125 LEU A C 1
ATOM 927 O O . LEU A 1 125 ? -8.545 11.254 9.340 1.00 78.69 125 LEU A O 1
ATOM 931 N N . ILE A 1 126 ? -10.675 11.144 8.572 1.00 77.25 126 ILE A N 1
ATOM 932 C CA . ILE A 1 126 ? -10.993 9.819 9.125 1.00 77.25 126 ILE A CA 1
ATOM 933 C C . ILE A 1 126 ? -10.050 8.768 8.552 1.00 77.25 126 ILE A C 1
ATOM 935 O O . ILE A 1 126 ? -9.512 7.959 9.302 1.00 77.25 126 ILE A O 1
ATOM 939 N N . SER A 1 127 ? -9.824 8.790 7.239 1.00 74.12 127 SER A N 1
ATOM 940 C CA . SER A 1 127 ? -9.014 7.769 6.572 1.00 74.12 127 SER A CA 1
ATOM 941 C C . SER A 1 127 ? -7.542 7.861 6.985 1.00 74.12 127 SER A C 1
ATOM 943 O O . SER A 1 127 ? -6.940 6.842 7.320 1.00 74.12 127 SER A O 1
ATOM 945 N N . ARG A 1 128 ? -6.986 9.079 7.078 1.00 76.69 128 ARG A N 1
ATOM 946 C CA . ARG A 1 128 ? -5.604 9.316 7.532 1.00 76.69 128 ARG A CA 1
ATOM 947 C C . ARG A 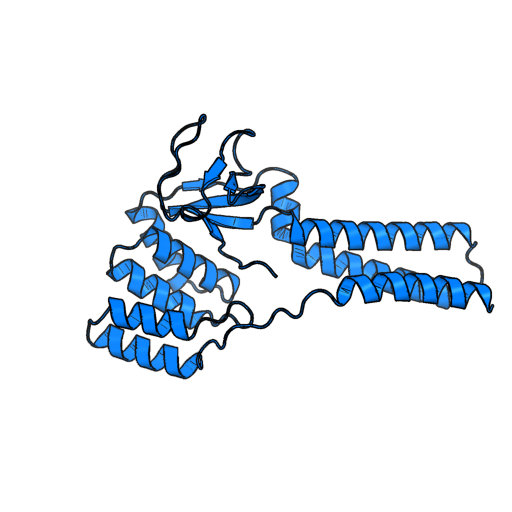1 128 ? -5.377 8.907 8.989 1.00 76.69 128 ARG A C 1
ATOM 949 O O . ARG A 1 128 ? -4.325 8.376 9.316 1.00 76.69 128 ARG A O 1
ATOM 956 N N . HIS A 1 129 ? -6.359 9.130 9.862 1.00 78.06 129 HIS A N 1
ATOM 957 C CA . HIS A 1 129 ? -6.246 8.834 11.297 1.00 78.06 129 HIS A CA 1
ATOM 958 C C . HIS A 1 129 ? -6.965 7.548 11.701 1.00 78.06 129 HIS A C 1
ATOM 960 O O . HIS A 1 129 ? -7.222 7.326 12.881 1.00 78.06 129 HIS A O 1
ATOM 966 N N . ARG A 1 130 ? -7.295 6.680 10.743 1.00 78.06 130 ARG A N 1
ATOM 967 C CA . ARG A 1 130 ? -8.166 5.518 10.961 1.00 78.06 130 ARG A CA 1
ATOM 968 C C . ARG A 1 130 ? -7.685 4.605 12.097 1.00 78.06 130 ARG A C 1
ATOM 970 O O . ARG A 1 130 ? -8.487 4.179 12.923 1.00 78.06 130 ARG A O 1
ATOM 977 N N . GLN A 1 131 ? -6.375 4.354 12.170 1.00 74.62 131 GLN A N 1
ATOM 978 C CA . GLN A 1 131 ? -5.768 3.494 13.186 1.00 74.62 131 GLN A CA 1
ATOM 979 C C . GLN A 1 131 ? -5.752 4.188 14.553 1.00 74.62 131 GLN A C 1
ATOM 981 O O . GLN A 1 131 ? -6.171 3.602 15.549 1.00 74.62 131 GLN A O 1
ATOM 986 N N . ALA A 1 132 ? -5.361 5.465 14.596 1.00 80.38 132 ALA A N 1
ATOM 987 C CA . ALA A 1 132 ? -5.399 6.272 15.813 1.00 80.38 132 ALA A CA 1
ATOM 988 C C . ALA A 1 132 ? -6.822 6.382 16.389 1.00 80.38 132 ALA A C 1
ATOM 990 O O . ALA A 1 132 ? -7.016 6.221 17.592 1.00 80.38 132 ALA A O 1
ATOM 991 N N . LEU A 1 133 ? -7.831 6.578 15.534 1.00 78.88 133 LEU A N 1
ATOM 992 C CA . LEU A 1 133 ? -9.238 6.641 15.931 1.00 78.88 133 LEU A CA 1
ATOM 993 C C . LEU A 1 133 ? -9.724 5.323 16.545 1.00 78.88 133 LEU A C 1
ATOM 995 O O . LEU A 1 133 ? -10.482 5.351 17.513 1.00 78.88 133 LEU A O 1
ATOM 999 N N . ARG A 1 134 ? -9.259 4.171 16.047 1.00 75.81 134 ARG A N 1
ATOM 1000 C CA . ARG A 1 134 ? -9.575 2.859 16.643 1.00 75.81 134 ARG A CA 1
ATOM 1001 C C . ARG A 1 134 ? -8.950 2.668 17.999 1.00 75.81 134 ARG A C 1
ATOM 1003 O O . ARG A 1 134 ? -9.644 2.258 18.923 1.00 75.81 134 ARG A O 1
ATOM 1010 N N . LEU A 1 135 ? -7.662 2.972 18.116 1.00 78.62 135 LEU A N 1
ATOM 1011 C CA . LEU A 1 135 ? -6.956 2.858 19.386 1.00 78.62 135 LEU A CA 1
ATOM 1012 C C . LEU A 1 135 ? -7.573 3.793 20.430 1.00 78.62 135 LEU A C 1
ATOM 1014 O O . LEU A 1 135 ? -7.804 3.371 21.559 1.00 78.62 135 LEU A O 1
ATOM 1018 N N . ALA A 1 136 ? -7.935 5.017 20.039 1.00 81.56 136 ALA A N 1
ATOM 1019 C CA . ALA A 1 136 ? -8.647 5.952 20.901 1.00 81.56 136 ALA A CA 1
ATOM 1020 C C . ALA A 1 136 ? -10.030 5.418 21.313 1.00 81.56 136 ALA A C 1
ATOM 1022 O O . ALA A 1 136 ? -10.357 5.431 22.499 1.00 81.56 136 ALA A O 1
ATOM 1023 N N . ALA A 1 137 ? -10.825 4.892 20.373 1.00 76.75 137 ALA A N 1
ATOM 1024 C CA . ALA A 1 137 ? -12.128 4.297 20.675 1.00 76.75 137 ALA A CA 1
ATOM 1025 C C . ALA A 1 137 ? -12.008 3.091 21.625 1.00 76.75 137 ALA A C 1
ATOM 1027 O O . ALA A 1 137 ? -12.774 2.981 22.585 1.00 76.75 137 ALA A O 1
ATOM 1028 N N . ALA A 1 138 ? -11.017 2.224 21.406 1.00 78.25 138 ALA A N 1
ATOM 1029 C CA . ALA A 1 138 ? -10.728 1.088 22.275 1.00 78.25 138 ALA A CA 1
ATOM 1030 C C . ALA A 1 138 ? -10.280 1.540 23.675 1.00 78.25 138 ALA A C 1
ATOM 1032 O O . ALA A 1 138 ? -10.772 1.019 24.675 1.00 78.25 138 ALA A O 1
ATOM 1033 N N . ALA A 1 139 ? -9.401 2.541 23.766 1.00 81.62 139 ALA A N 1
ATOM 1034 C CA . ALA A 1 139 ? -8.950 3.100 25.038 1.00 81.62 139 ALA A CA 1
ATOM 1035 C C . ALA A 1 139 ? -10.113 3.714 25.832 1.00 81.62 139 ALA A C 1
ATOM 1037 O O . ALA A 1 139 ? -10.257 3.440 27.023 1.00 81.62 139 ALA A O 1
ATOM 1038 N N . VAL A 1 140 ? -10.991 4.480 25.174 1.00 79.31 140 VAL A N 1
ATOM 1039 C CA . VAL A 1 140 ? -12.203 5.039 25.796 1.00 79.31 140 VAL A CA 1
ATOM 1040 C C . VAL A 1 140 ? -13.113 3.925 26.314 1.00 79.31 140 VAL A C 1
ATOM 1042 O O . VAL A 1 140 ? -13.597 4.015 27.442 1.00 79.31 140 VAL A O 1
ATOM 1045 N N . ALA A 1 141 ? -13.306 2.851 25.544 1.00 75.69 141 ALA A N 1
ATOM 1046 C CA . ALA A 1 141 ? -14.098 1.705 25.984 1.00 75.69 141 ALA A CA 1
ATOM 1047 C C . ALA A 1 141 ? -13.518 1.046 27.250 1.00 75.69 141 ALA A C 1
ATOM 1049 O O . ALA A 1 141 ? -14.256 0.791 28.207 1.00 75.69 141 ALA A O 1
ATOM 1050 N N . TRP A 1 142 ? -12.199 0.840 27.299 1.00 78.94 142 TRP A N 1
ATOM 1051 C CA . TRP A 1 142 ? -11.515 0.297 28.478 1.00 78.94 142 TRP A CA 1
ATOM 1052 C C . TRP A 1 142 ? -11.585 1.226 29.694 1.00 78.94 142 TRP A C 1
ATOM 1054 O O . TRP A 1 142 ? -11.813 0.754 30.809 1.00 78.94 142 TRP A O 1
ATOM 1064 N N . LEU A 1 143 ? -11.457 2.541 29.500 1.00 81.44 143 LEU A N 1
ATOM 1065 C CA . LEU A 1 143 ? -11.596 3.525 30.578 1.00 81.44 143 LEU A CA 1
ATOM 1066 C C . LEU A 1 143 ? -13.009 3.524 31.173 1.00 81.44 143 LEU A C 1
ATOM 1068 O O . LEU A 1 143 ? -13.165 3.530 32.395 1.00 81.44 143 LEU A O 1
ATOM 1072 N N . VAL A 1 144 ? -14.038 3.456 30.325 1.00 75.75 144 VAL A N 1
ATOM 1073 C CA . VAL A 1 144 ? -15.436 3.336 30.764 1.00 75.75 144 VAL A CA 1
ATOM 1074 C C . VAL A 1 144 ? -15.645 2.048 31.564 1.00 75.75 144 VAL A C 1
ATOM 1076 O O . VAL A 1 144 ? -16.276 2.086 32.623 1.00 75.75 144 VAL A O 1
ATOM 1079 N N . LEU A 1 145 ? -15.078 0.925 31.114 1.00 73.25 145 LEU A N 1
ATOM 1080 C CA . LEU A 1 145 ? -15.133 -0.348 31.839 1.00 73.25 145 LEU A CA 1
ATOM 1081 C C . LEU A 1 145 ? -14.435 -0.275 33.206 1.00 73.25 145 LEU A C 1
ATOM 1083 O O . LEU A 1 145 ? -14.982 -0.755 34.199 1.00 73.25 145 LEU A O 1
ATOM 1087 N N . GLY A 1 146 ? -13.271 0.370 33.291 1.00 78.75 146 GLY A N 1
ATOM 1088 C CA . GLY A 1 146 ? -12.594 0.610 34.568 1.00 78.75 146 GLY A CA 1
ATOM 1089 C C . GLY A 1 146 ? -13.442 1.454 35.527 1.00 78.75 146 GLY A C 1
ATOM 1090 O O . GLY A 1 146 ? -13.606 1.101 36.697 1.00 78.75 146 GLY A O 1
ATOM 1091 N N . LEU A 1 147 ? -14.061 2.525 35.021 1.00 75.12 147 LEU A N 1
ATOM 1092 C CA . LEU A 1 147 ? -14.921 3.418 35.805 1.00 75.12 147 LEU A CA 1
ATOM 1093 C C . LEU A 1 147 ? -16.185 2.709 36.327 1.00 75.12 147 LEU A C 1
ATOM 1095 O O . LEU A 1 147 ? -16.596 2.928 37.470 1.00 75.12 147 LEU A O 1
ATOM 1099 N N . LEU A 1 148 ? -16.771 1.825 35.509 1.00 70.44 148 LEU A N 1
ATOM 1100 C CA . LEU A 1 148 ? -17.909 0.966 35.860 1.00 70.44 148 LEU A CA 1
ATOM 1101 C C . LEU A 1 148 ? -17.630 0.082 37.085 1.00 70.44 148 LEU A C 1
ATOM 1103 O O . LEU A 1 148 ? -18.530 -0.132 37.906 1.00 70.44 148 LEU A O 1
ATOM 1107 N N . VAL A 1 149 ? -16.398 -0.429 37.188 1.00 73.06 149 VAL A N 1
ATOM 1108 C CA . VAL A 1 149 ? -15.930 -1.280 38.291 1.00 73.06 149 VAL A CA 1
ATOM 1109 C C . VAL A 1 149 ? -15.573 -0.442 39.522 1.00 73.06 149 VAL A C 1
ATOM 1111 O O . VAL A 1 149 ? -15.947 -0.806 40.636 1.00 73.06 149 VAL A O 1
ATOM 1114 N N . ALA A 1 150 ? -14.890 0.690 39.331 1.00 78.56 150 ALA A N 1
ATOM 1115 C CA . ALA A 1 150 ? -14.341 1.497 40.421 1.00 78.56 150 ALA A CA 1
ATOM 1116 C C . ALA A 1 150 ? -15.378 2.369 41.156 1.00 78.56 150 ALA A C 1
ATOM 1118 O O . ALA A 1 150 ? -15.196 2.672 42.336 1.00 78.56 150 ALA A O 1
ATOM 1119 N N . LEU A 1 151 ? -16.470 2.779 40.497 1.00 77.94 151 LEU A N 1
ATOM 1120 C CA . LEU A 1 151 ? -17.472 3.676 41.085 1.00 77.94 151 LEU A CA 1
ATOM 1121 C C . LEU A 1 151 ? -18.810 2.955 41.335 1.00 77.94 151 LEU A C 1
ATOM 1123 O O . LEU A 1 151 ? -19.696 2.955 40.478 1.00 77.94 151 LEU A O 1
ATOM 1127 N N . PRO A 1 152 ? -19.045 2.389 42.533 1.00 68.69 152 PRO A N 1
ATOM 1128 C CA . PRO A 1 152 ? -20.298 1.694 42.835 1.00 68.69 152 PRO A CA 1
ATOM 1129 C C . PRO A 1 152 ? -21.514 2.635 42.911 1.00 68.69 152 PRO A C 1
ATOM 1131 O O . PRO A 1 152 ? -22.641 2.171 42.732 1.00 68.69 152 PRO A O 1
ATOM 1134 N N . ARG A 1 153 ? -21.294 3.942 43.128 1.00 77.56 153 ARG A N 1
ATOM 1135 C CA . ARG A 1 153 ? -22.339 4.974 43.291 1.00 77.56 153 ARG A CA 1
ATOM 1136 C C . ARG A 1 153 ? -22.772 5.678 41.999 1.00 77.56 153 ARG A C 1
ATOM 1138 O O . ARG A 1 153 ? -23.659 6.523 42.055 1.00 77.56 153 ARG A O 1
ATOM 1145 N N . THR A 1 154 ? -22.179 5.363 40.850 1.00 75.44 154 THR A N 1
ATOM 1146 C CA . THR A 1 154 ? -22.646 5.921 39.572 1.00 75.44 154 THR A CA 1
ATOM 1147 C C . THR A 1 154 ? -24.060 5.418 39.261 1.00 75.44 154 THR A C 1
ATOM 1149 O O . THR A 1 154 ? -24.327 4.215 39.377 1.00 75.44 154 THR A O 1
ATOM 1152 N N . PRO A 1 155 ? -24.997 6.313 38.893 1.00 81.56 155 PRO A N 1
ATOM 1153 C CA . PRO A 1 155 ? -26.349 5.904 38.555 1.00 81.56 155 PRO A CA 1
ATOM 1154 C C . PRO A 1 155 ? -26.336 5.074 37.267 1.00 81.56 155 PRO A C 1
ATOM 1156 O O . PRO A 1 155 ? -25.603 5.366 36.322 1.00 81.56 155 PRO A O 1
ATOM 1159 N N . ALA A 1 156 ? -27.167 4.032 37.226 1.00 73.88 156 ALA A N 1
ATOM 1160 C CA . ALA A 1 156 ? -27.140 3.026 36.164 1.00 73.88 156 ALA A CA 1
ATOM 1161 C C . ALA A 1 156 ? -27.340 3.606 34.749 1.00 73.88 156 ALA A C 1
ATOM 1163 O O . ALA A 1 156 ? -26.791 3.072 33.793 1.00 73.88 156 ALA A O 1
ATOM 1164 N N . TRP A 1 157 ? -28.069 4.715 34.601 1.00 78.94 157 TRP A N 1
ATOM 1165 C CA . TRP A 1 157 ? -28.292 5.348 33.298 1.00 78.94 157 TRP A CA 1
ATOM 1166 C C . TRP A 1 157 ? -27.020 5.988 32.713 1.00 78.94 157 TRP A C 1
ATOM 1168 O O . TRP A 1 157 ? -26.794 5.883 31.511 1.00 78.94 157 TRP A O 1
ATOM 1178 N N . VAL A 1 158 ? -26.144 6.575 33.544 1.00 79.31 158 VAL A N 1
ATOM 1179 C CA . VAL A 1 158 ? -24.851 7.138 33.093 1.00 79.31 158 VAL A CA 1
ATOM 1180 C C . VAL A 1 158 ? -23.965 6.025 32.547 1.00 79.31 158 VAL A C 1
ATOM 1182 O O . VAL A 1 158 ? -23.310 6.176 31.522 1.00 79.31 158 VAL A O 1
ATOM 1185 N N . LEU A 1 159 ? -23.992 4.877 33.216 1.00 70.38 159 LEU A N 1
ATOM 1186 C CA . LEU A 1 159 ? -23.235 3.692 32.837 1.00 70.38 159 LEU A CA 1
ATOM 1187 C C . LEU A 1 159 ? -23.682 3.126 31.485 1.00 70.38 159 LEU A C 1
ATOM 1189 O O . LEU A 1 159 ? -22.843 2.790 30.652 1.00 70.38 159 LEU A O 1
ATOM 1193 N N . VAL A 1 160 ? -24.995 3.077 31.248 1.00 75.75 160 VAL A N 1
ATOM 1194 C CA . VAL A 1 160 ? -25.569 2.660 29.962 1.00 75.75 160 VAL A CA 1
ATOM 1195 C C . VAL A 1 160 ? -25.196 3.639 28.848 1.00 75.75 160 VAL A C 1
ATOM 1197 O O . VAL A 1 160 ? -24.797 3.196 27.774 1.00 75.75 160 VAL A O 1
ATOM 1200 N N . LEU A 1 161 ? -25.255 4.952 29.099 1.00 81.06 161 LEU A N 1
ATOM 1201 C CA . LEU A 1 161 ? -24.862 5.961 28.109 1.00 81.06 161 LEU A CA 1
ATOM 1202 C C . LEU A 1 161 ? -23.379 5.862 27.733 1.00 81.06 161 LEU A C 1
ATOM 1204 O O . LEU A 1 161 ? -23.051 5.886 26.549 1.00 81.06 161 LEU A O 1
ATOM 1208 N N . LEU A 1 162 ? -22.486 5.711 28.716 1.00 75.56 162 LEU A N 1
ATOM 1209 C CA . LEU A 1 162 ? -21.049 5.582 28.461 1.00 75.56 162 LEU A CA 1
ATOM 1210 C C . LEU A 1 162 ? -20.716 4.292 27.699 1.00 75.56 162 LEU A C 1
ATOM 1212 O O . LEU A 1 162 ? -19.917 4.324 26.764 1.00 75.56 162 LEU A O 1
ATOM 1216 N N . ALA A 1 163 ? -21.351 3.171 28.056 1.00 74.00 163 ALA A N 1
ATOM 1217 C CA . ALA A 1 163 ? -21.179 1.908 27.343 1.00 74.00 163 ALA A CA 1
ATOM 1218 C C . ALA A 1 163 ? -21.718 1.980 25.903 1.00 74.00 163 ALA A C 1
ATOM 1220 O O . ALA A 1 163 ? -21.055 1.515 24.978 1.00 74.00 163 ALA A O 1
ATOM 1221 N N . ALA A 1 164 ? -22.881 2.606 25.692 1.00 79.94 164 ALA A N 1
ATOM 1222 C CA . ALA A 1 164 ? -23.458 2.805 24.362 1.00 79.94 164 ALA A CA 1
ATOM 1223 C C . ALA A 1 164 ? -22.591 3.723 23.487 1.00 79.94 164 ALA A C 1
ATOM 1225 O O . ALA A 1 164 ? -22.389 3.432 22.306 1.00 79.94 164 ALA A O 1
ATOM 1226 N N . LEU A 1 165 ? -22.032 4.796 24.059 1.00 79.38 165 LEU A N 1
ATOM 1227 C CA . LEU A 1 165 ? -21.104 5.688 23.362 1.00 79.38 165 LEU A CA 1
ATOM 1228 C C . LEU A 1 165 ? -19.822 4.947 22.962 1.00 79.38 165 LEU A C 1
ATOM 1230 O O . LEU A 1 165 ? -19.413 5.022 21.805 1.00 79.38 165 LEU A O 1
ATOM 1234 N N . ALA A 1 166 ? -19.225 4.184 23.882 1.00 74.56 166 ALA A N 1
ATOM 1235 C CA . ALA A 1 166 ? -18.037 3.379 23.606 1.00 74.56 166 ALA A CA 1
ATOM 1236 C C . ALA A 1 166 ? -18.289 2.322 22.515 1.00 74.56 166 ALA A C 1
ATOM 1238 O O . ALA A 1 166 ? -17.502 2.209 21.574 1.00 74.56 166 ALA A O 1
ATOM 1239 N N . ALA A 1 167 ? -19.411 1.598 22.590 1.00 76.19 167 ALA A N 1
ATOM 1240 C CA . ALA A 1 167 ? -19.805 0.621 21.577 1.00 76.19 167 ALA A CA 1
ATOM 1241 C C . ALA A 1 167 ? -20.044 1.275 20.206 1.00 76.19 167 ALA A C 1
ATOM 1243 O O . ALA A 1 167 ? -19.607 0.743 19.189 1.00 76.19 167 ALA A O 1
ATOM 1244 N N . SER A 1 168 ? -20.676 2.453 20.176 1.00 78.38 168 SER A N 1
ATOM 1245 C CA . SER A 1 168 ? -20.916 3.211 18.940 1.00 78.38 168 SER A CA 1
ATOM 1246 C C . SER A 1 168 ? -19.616 3.717 18.313 1.00 78.38 168 SER A C 1
ATOM 1248 O O . SER A 1 168 ? -19.452 3.628 17.099 1.00 78.38 168 SER A O 1
ATOM 1250 N N . LEU A 1 169 ? -18.667 4.199 19.126 1.00 74.88 169 LEU A N 1
ATOM 1251 C CA . LEU A 1 169 ? -17.343 4.623 18.660 1.00 74.88 169 LEU A CA 1
ATOM 1252 C C . LEU A 1 169 ? -16.541 3.445 18.098 1.00 74.88 169 LEU A C 1
ATOM 1254 O O . LEU A 1 169 ? -15.970 3.559 17.016 1.00 74.88 169 LEU A O 1
ATOM 1258 N N . TYR A 1 170 ? -16.538 2.304 18.792 1.00 73.38 170 TYR A N 1
ATOM 1259 C CA . TYR A 1 170 ? -15.853 1.097 18.329 1.00 73.38 170 TYR A CA 1
ATOM 1260 C C . TYR A 1 170 ? -16.475 0.550 17.034 1.00 73.38 170 TYR A C 1
ATOM 1262 O O . TYR A 1 170 ? -15.765 0.314 16.056 1.00 73.38 170 TYR A O 1
ATOM 1270 N N . ALA A 1 171 ? -17.807 0.430 16.986 1.00 78.62 171 ALA A N 1
ATOM 1271 C CA . ALA A 1 171 ? -18.531 -0.004 15.792 1.00 78.62 171 ALA A CA 1
ATOM 1272 C C . ALA A 1 171 ? -18.315 0.955 14.610 1.00 78.62 171 ALA A C 1
ATOM 1274 O O . ALA A 1 171 ? -18.058 0.509 13.492 1.00 78.62 171 ALA A O 1
ATOM 1275 N N . GLY A 1 172 ? -18.351 2.269 14.852 1.00 74.62 172 GLY A N 1
ATOM 1276 C CA . GLY A 1 172 ? -18.059 3.286 13.843 1.00 74.62 172 GLY A CA 1
ATOM 1277 C C . GLY A 1 172 ? -16.629 3.186 13.307 1.00 74.62 172 GLY A C 1
ATOM 1278 O O . GLY A 1 172 ? -16.417 3.242 12.095 1.00 74.62 172 GLY A O 1
ATOM 1279 N N . ALA A 1 173 ? -15.648 2.957 14.182 1.00 72.44 173 ALA A N 1
ATOM 1280 C CA . ALA A 1 173 ? -14.250 2.802 13.792 1.00 72.44 173 ALA A CA 1
ATOM 1281 C C . ALA A 1 173 ? -13.991 1.507 12.990 1.00 72.44 173 ALA A C 1
ATOM 1283 O O . ALA A 1 173 ? -13.172 1.513 12.063 1.00 72.44 173 ALA A O 1
ATOM 1284 N N . GLY A 1 174 ? -14.722 0.427 13.297 1.00 73.00 174 GLY A N 1
ATOM 1285 C CA . GLY A 1 174 ? -14.721 -0.820 12.523 1.00 73.00 174 GLY A CA 1
ATOM 1286 C C . GLY A 1 174 ? -15.41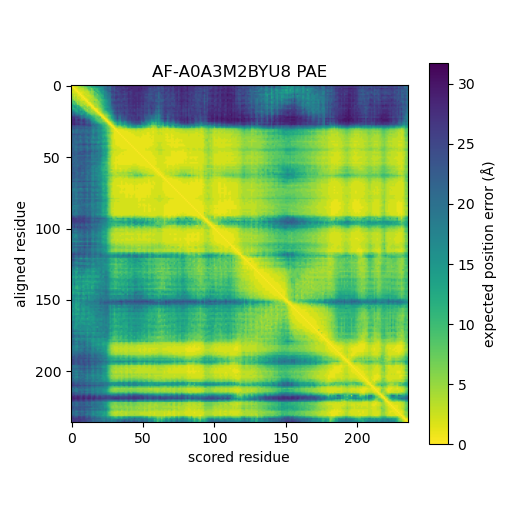0 -0.683 11.160 1.00 73.00 174 GLY A C 1
ATOM 1287 O O . GLY A 1 174 ? -14.901 -1.161 10.146 1.00 73.00 174 GLY A O 1
ATOM 1288 N N . LEU A 1 175 ? -16.527 0.049 11.080 1.00 76.00 175 LEU A N 1
ATOM 1289 C CA . LEU A 1 175 ? -17.157 0.386 9.796 1.00 76.00 175 LEU A CA 1
ATOM 1290 C C . LEU A 1 175 ? -16.222 1.225 8.915 1.00 76.00 175 LEU A C 1
ATOM 1292 O O . LEU A 1 175 ? -16.151 0.997 7.707 1.00 76.00 175 LEU A O 1
ATOM 1296 N N . ALA A 1 176 ? -15.448 2.133 9.514 1.00 72.88 176 ALA A N 1
ATOM 1297 C CA . ALA A 1 176 ? -14.425 2.889 8.803 1.00 72.88 176 ALA A CA 1
ATOM 1298 C C . ALA A 1 176 ? -13.257 2.013 8.286 1.00 72.88 176 ALA A C 1
ATOM 1300 O O . ALA A 1 176 ? -12.637 2.395 7.301 1.00 72.88 176 ALA A O 1
ATOM 1301 N N . GLU A 1 177 ? -12.951 0.836 8.867 1.00 71.94 177 GLU A N 1
ATOM 1302 C CA . GLU A 1 177 ? -11.990 -0.130 8.257 1.00 71.94 177 GLU A CA 1
ATOM 1303 C C . GLU A 1 177 ? -12.509 -0.723 6.973 1.00 71.94 177 GLU A C 1
ATOM 1305 O O . GLU A 1 177 ? -11.803 -0.817 5.963 1.00 71.94 177 GLU A O 1
ATOM 1310 N N . ARG A 1 178 ? -13.748 -1.194 7.068 1.00 72.56 178 ARG A N 1
ATOM 1311 C CA . ARG A 1 178 ? -14.347 -2.013 6.028 1.00 72.56 178 ARG A CA 1
ATOM 1312 C C . ARG A 1 178 ? -14.771 -1.166 4.842 1.00 72.56 178 ARG A C 1
ATOM 1314 O O . ARG A 1 178 ? -14.589 -1.588 3.707 1.00 72.56 178 ARG A O 1
ATOM 1321 N N . PHE A 1 179 ? -15.301 0.026 5.103 1.00 75.75 179 PHE A N 1
ATOM 1322 C CA . PHE A 1 179 ? -15.940 0.861 4.085 1.00 75.75 179 PHE A CA 1
ATOM 1323 C C . PHE A 1 179 ? -15.299 2.236 3.901 1.00 75.75 179 PHE A C 1
ATOM 1325 O O . PHE A 1 179 ? -15.778 3.011 3.065 1.00 75.75 179 PHE A O 1
ATOM 1332 N N . GLY A 1 180 ? -14.273 2.562 4.692 1.00 78.38 180 GLY A N 1
ATOM 1333 C CA . GLY A 1 180 ? -13.536 3.815 4.567 1.00 78.38 180 GLY A CA 1
ATOM 1334 C C . GLY A 1 180 ? -12.761 3.900 3.256 1.00 78.38 180 GLY A C 1
ATOM 1335 O O . GLY A 1 180 ? -12.471 2.888 2.613 1.00 78.38 180 GLY A O 1
ATOM 1336 N N . ALA A 1 181 ? -12.439 5.130 2.864 1.00 85.75 181 ALA A N 1
ATOM 1337 C CA . ALA A 1 181 ? -11.600 5.383 1.709 1.00 85.75 181 ALA A CA 1
ATOM 1338 C C . ALA A 1 181 ? -10.190 4.830 1.933 1.00 85.75 181 ALA A C 1
ATOM 1340 O O . ALA A 1 181 ? -9.671 4.828 3.054 1.00 85.75 181 ALA A O 1
ATOM 1341 N N . ARG A 1 182 ? -9.560 4.377 0.854 1.00 86.88 182 ARG A N 1
ATOM 1342 C CA . ARG A 1 182 ? -8.221 3.795 0.887 1.00 86.88 182 ARG A CA 1
ATOM 1343 C C . ARG A 1 182 ? -7.306 4.456 -0.121 1.00 86.88 182 ARG A C 1
ATOM 1345 O O . ARG A 1 182 ? -7.782 4.783 -1.208 1.00 86.88 182 ARG A O 1
ATOM 1352 N N . PRO A 1 183 ? -6.025 4.638 0.218 1.00 89.62 183 PRO A N 1
ATOM 1353 C CA . PRO A 1 183 ? -5.060 5.154 -0.730 1.00 89.62 183 PRO A CA 1
ATOM 1354 C C . PRO A 1 183 ? -4.801 4.097 -1.813 1.00 89.62 183 PRO A C 1
ATOM 1356 O O . PRO A 1 183 ? -4.651 2.905 -1.526 1.00 89.62 183 PRO A O 1
ATOM 1359 N N . ALA A 1 184 ? -4.782 4.533 -3.064 1.00 93.19 184 ALA A N 1
ATOM 1360 C CA . ALA A 1 184 ? -4.587 3.688 -4.229 1.00 93.19 184 ALA A CA 1
ATOM 1361 C C . ALA A 1 184 ? -3.807 4.423 -5.319 1.00 93.19 184 ALA A C 1
ATOM 1363 O O . ALA A 1 184 ? -3.777 5.655 -5.363 1.00 93.19 184 ALA A O 1
ATOM 1364 N N . VAL A 1 185 ? -3.220 3.640 -6.215 1.00 95.56 185 VAL A N 1
ATOM 1365 C CA . VAL A 1 185 ? -2.598 4.098 -7.456 1.00 95.56 185 VAL A CA 1
ATOM 1366 C C . VAL A 1 185 ? -3.376 3.495 -8.617 1.00 95.56 185 VAL A C 1
ATOM 1368 O O . VAL A 1 185 ? -3.714 2.308 -8.590 1.00 95.56 185 VAL A O 1
ATOM 1371 N N . LEU A 1 186 ? -3.684 4.304 -9.628 1.00 95.31 186 LEU A N 1
ATOM 1372 C CA . LEU A 1 186 ? -4.251 3.790 -10.868 1.00 95.31 186 LEU A CA 1
ATOM 1373 C C . LEU A 1 186 ? -3.149 3.119 -11.692 1.00 95.31 186 LEU A C 1
ATOM 1375 O O . LEU A 1 186 ? -2.150 3.757 -11.996 1.00 95.31 186 LEU A O 1
ATOM 1379 N N . LEU A 1 187 ? -3.308 1.849 -12.056 1.00 95.69 187 LEU A N 1
ATOM 1380 C CA . LEU A 1 187 ? -2.349 1.133 -12.910 1.00 95.69 187 LEU A CA 1
ATOM 1381 C C . LEU A 1 187 ? -2.650 1.290 -14.404 1.00 95.69 187 LEU A C 1
ATOM 1383 O O . LEU A 1 187 ? -1.803 1.000 -15.240 1.00 95.69 187 LEU A O 1
ATOM 1387 N N . ALA A 1 188 ? -3.850 1.760 -14.734 1.00 94.06 188 ALA A N 1
ATOM 1388 C CA . ALA A 1 188 ? -4.287 2.032 -16.093 1.00 94.06 188 ALA A CA 1
ATOM 1389 C C . ALA A 1 188 ? -5.120 3.315 -16.124 1.00 94.06 188 ALA A C 1
ATOM 1391 O O . ALA A 1 188 ? -5.662 3.737 -15.097 1.00 94.06 188 ALA A O 1
ATOM 1392 N N . ASP A 1 189 ? -5.245 3.898 -17.313 1.00 92.31 189 ASP A N 1
ATOM 1393 C CA . ASP A 1 189 ? -6.108 5.051 -17.533 1.00 92.31 189 ASP A CA 1
ATOM 1394 C C . ASP A 1 189 ? -7.555 4.710 -17.159 1.00 92.31 189 ASP A C 1
ATOM 1396 O O . ASP A 1 189 ? -8.096 3.655 -17.504 1.00 92.31 189 ASP A O 1
ATOM 1400 N N . CYS A 1 190 ? -8.191 5.618 -16.431 1.00 89.62 190 CYS A N 1
ATOM 1401 C CA . CYS A 1 190 ? -9.567 5.492 -15.993 1.00 89.62 190 CYS A CA 1
ATOM 1402 C C . CYS A 1 190 ? -10.393 6.640 -16.565 1.00 89.62 190 CYS A C 1
ATOM 1404 O O . CYS A 1 190 ? -10.328 7.777 -16.089 1.00 89.62 190 CYS A O 1
ATOM 1406 N N . SER A 1 191 ? -11.205 6.329 -17.572 1.00 85.19 191 SER A N 1
ATOM 1407 C CA . SER A 1 191 ? -12.148 7.285 -18.139 1.00 85.19 191 SER A CA 1
ATOM 1408 C C . SER A 1 191 ? -13.348 7.478 -17.228 1.00 85.19 191 SER A C 1
ATOM 1410 O O . SER A 1 191 ? -14.065 6.529 -16.902 1.00 85.19 191 SER A O 1
ATOM 1412 N N . THR A 1 192 ? -13.590 8.726 -16.833 1.00 79.69 192 THR A N 1
ATOM 1413 C CA . THR A 1 192 ? -14.742 9.096 -16.009 1.00 79.69 192 THR A CA 1
ATOM 1414 C C . THR A 1 192 ? -15.569 10.184 -16.689 1.00 79.69 192 THR A C 1
ATOM 1416 O O . THR A 1 192 ? -15.026 10.968 -17.468 1.00 79.69 192 THR A O 1
ATOM 1419 N N . PRO A 1 193 ? -16.867 10.322 -16.360 1.00 77.12 193 PRO A N 1
ATOM 1420 C CA . PRO A 1 193 ? -17.685 11.430 -16.862 1.00 77.12 193 PRO A CA 1
ATOM 1421 C C . PRO A 1 193 ? -17.121 12.823 -16.528 1.00 77.12 193 PRO A C 1
ATOM 1423 O O . PRO A 1 193 ? -17.439 13.796 -17.203 1.00 77.12 193 PRO A O 1
ATOM 1426 N N . ALA A 1 194 ? -16.279 12.925 -15.494 1.00 71.50 194 ALA A N 1
ATOM 1427 C CA . ALA A 1 194 ? -15.625 14.158 -15.058 1.00 71.50 194 ALA A CA 1
ATOM 1428 C C . ALA A 1 194 ? -14.241 14.391 -15.709 1.00 71.50 194 ALA A C 1
ATOM 1430 O O . ALA A 1 194 ? -13.525 15.308 -15.295 1.00 71.50 194 ALA A O 1
ATOM 1431 N N . GLY A 1 195 ? -13.854 13.559 -16.681 1.00 80.31 195 GLY A N 1
ATOM 1432 C CA . GLY A 1 195 ? -12.559 13.576 -17.365 1.00 80.31 195 GLY A CA 1
ATOM 1433 C C . GLY A 1 195 ? -11.714 12.331 -17.085 1.00 80.31 195 GLY A C 1
ATOM 1434 O O . GLY A 1 195 ? -11.937 11.615 -16.103 1.00 80.31 195 GLY A O 1
ATOM 1435 N N . ASP A 1 196 ? -10.741 12.080 -17.956 1.00 86.56 196 ASP A N 1
ATOM 1436 C CA . ASP A 1 196 ? -9.837 10.937 -17.839 1.00 86.56 196 ASP A CA 1
ATOM 1437 C C . ASP A 1 196 ? -8.830 11.134 -16.698 1.00 86.56 196 ASP A C 1
ATOM 1439 O O . ASP A 1 196 ? -8.288 12.226 -16.490 1.00 86.56 196 ASP A O 1
ATOM 1443 N N . LEU A 1 197 ? -8.593 10.063 -15.943 1.00 90.31 197 LEU A N 1
ATOM 1444 C CA . LEU A 1 197 ? -7.541 9.974 -14.938 1.00 90.31 197 LEU A CA 1
ATOM 1445 C C . LEU A 1 197 ? -6.432 9.072 -15.489 1.00 90.31 197 LEU A C 1
ATOM 1447 O O . LEU A 1 197 ? -6.692 7.884 -15.688 1.00 90.31 197 LEU A O 1
ATOM 1451 N N . PRO A 1 198 ? -5.224 9.597 -15.740 1.00 93.12 198 PRO A N 1
ATOM 1452 C CA . PRO A 1 198 ? -4.151 8.801 -16.320 1.00 93.12 198 PRO A CA 1
ATOM 1453 C C . PRO A 1 198 ? -3.609 7.764 -15.329 1.00 93.12 198 PRO A C 1
ATOM 1455 O O . PRO A 1 198 ? -3.715 7.931 -14.103 1.00 93.12 198 PRO A O 1
ATOM 1458 N N . ALA A 1 199 ? -2.973 6.719 -15.855 1.00 95.25 199 ALA A N 1
ATOM 1459 C CA . ALA A 1 199 ? -2.196 5.771 -15.069 1.00 95.25 199 ALA A CA 1
ATOM 1460 C C . ALA A 1 199 ? -1.144 6.492 -14.200 1.00 95.25 199 ALA A C 1
ATOM 1462 O O . ALA A 1 199 ? -0.613 7.549 -14.537 1.00 95.25 199 ALA A O 1
ATOM 1463 N N . GLY A 1 200 ? -0.879 5.929 -13.026 1.00 94.62 200 GLY A N 1
ATOM 1464 C CA . GLY A 1 200 ? -0.055 6.512 -11.973 1.00 94.62 200 GLY A CA 1
ATOM 1465 C C . GLY A 1 200 ? -0.736 7.594 -11.148 1.00 94.62 200 GLY A C 1
ATOM 1466 O O . GLY A 1 200 ? -0.105 8.106 -10.226 1.00 94.62 200 GLY A O 1
ATOM 1467 N N . THR A 1 201 ? -1.997 7.947 -11.428 1.00 94.94 201 THR A N 1
ATOM 1468 C CA . THR A 1 201 ? -2.766 8.842 -10.553 1.00 94.94 201 THR A CA 1
ATOM 1469 C C . THR A 1 201 ? -2.902 8.220 -9.166 1.00 94.94 201 THR A C 1
ATOM 1471 O O . THR A 1 201 ? -3.428 7.117 -9.007 1.00 94.94 201 THR A O 1
ATOM 1474 N N . GLU A 1 202 ? -2.462 8.951 -8.151 1.00 93.62 202 GLU A N 1
ATOM 1475 C CA . GLU A 1 202 ? -2.663 8.612 -6.751 1.00 93.62 202 GLU A CA 1
ATOM 1476 C C . GLU A 1 202 ? -3.992 9.183 -6.279 1.00 93.62 202 GLU A C 1
ATOM 1478 O O . GLU A 1 202 ? -4.237 10.389 -6.350 1.00 93.62 202 GLU A O 1
ATOM 1483 N N . ALA A 1 203 ? -4.863 8.318 -5.778 1.00 91.69 203 ALA A N 1
ATOM 1484 C CA . ALA A 1 203 ? -6.204 8.702 -5.382 1.00 91.69 203 ALA A CA 1
ATOM 1485 C C . ALA A 1 203 ? -6.671 7.942 -4.147 1.00 91.69 203 ALA A C 1
ATOM 1487 O O . ALA A 1 203 ? -6.126 6.914 -3.752 1.00 91.69 203 ALA A O 1
ATOM 1488 N N . TRP A 1 204 ? -7.739 8.453 -3.548 1.00 89.50 204 TRP A N 1
ATOM 1489 C CA . TRP A 1 204 ? -8.461 7.754 -2.497 1.00 89.50 204 TRP A CA 1
ATOM 1490 C C . TRP A 1 204 ? -9.698 7.097 -3.079 1.00 89.50 204 TRP A C 1
ATOM 1492 O O . TRP A 1 204 ? -10.467 7.754 -3.782 1.00 89.50 204 TRP A O 1
ATOM 1502 N N . VAL A 1 205 ? -9.895 5.817 -2.775 1.00 89.62 205 VAL A N 1
ATOM 1503 C CA . VAL A 1 205 ? -10.944 5.001 -3.383 1.00 89.62 205 VAL A CA 1
ATOM 1504 C C . VAL A 1 205 ? -11.811 4.283 -2.363 1.00 89.62 205 VAL A C 1
ATOM 1506 O O . VAL A 1 205 ? -11.344 3.899 -1.291 1.00 89.62 205 VAL A O 1
ATOM 1509 N N . ARG A 1 206 ? -13.078 4.051 -2.711 1.00 87.56 206 ARG A N 1
ATOM 1510 C CA . ARG A 1 206 ? -13.992 3.184 -1.953 1.00 87.56 206 ARG A CA 1
ATOM 1511 C C . ARG A 1 206 ? -14.465 2.021 -2.812 1.00 87.56 206 ARG A C 1
ATOM 1513 O O . ARG A 1 206 ? -14.853 2.264 -3.957 1.00 87.56 206 ARG A O 1
ATOM 1520 N N . PRO A 1 207 ? -14.490 0.791 -2.275 1.00 85.25 207 PRO A N 1
ATOM 1521 C CA . PRO A 1 207 ? -15.038 -0.341 -3.004 1.00 85.25 207 PRO A CA 1
ATOM 1522 C C . PRO A 1 207 ? -16.541 -0.144 -3.250 1.00 85.25 207 PRO A C 1
ATOM 1524 O O . PRO A 1 207 ? -17.286 0.281 -2.364 1.00 85.25 207 PRO A O 1
ATOM 1527 N N . LEU A 1 208 ? -16.979 -0.459 -4.465 1.00 83.62 208 LEU A N 1
ATOM 1528 C CA . LEU A 1 208 ? -18.374 -0.533 -4.891 1.00 83.62 208 LEU A CA 1
ATOM 1529 C C . LEU A 1 208 ? -18.751 -1.982 -5.209 1.00 83.62 208 LEU A C 1
ATOM 1531 O O . LEU A 1 208 ? -17.896 -2.833 -5.447 1.00 83.62 208 LEU A O 1
ATOM 1535 N N . ALA A 1 209 ? -20.055 -2.256 -5.265 1.00 77.69 209 ALA A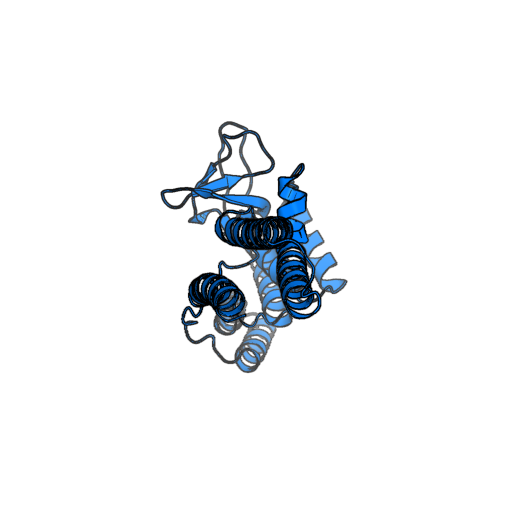 N 1
ATOM 1536 C CA . ALA A 1 209 ? -20.550 -3.539 -5.747 1.00 77.69 209 ALA A CA 1
ATOM 1537 C C . ALA A 1 209 ? -20.145 -3.779 -7.218 1.00 77.69 209 ALA A C 1
ATOM 1539 O O . ALA A 1 209 ? -20.272 -2.884 -8.068 1.00 77.69 209 ALA A O 1
ATOM 1540 N N . GLY A 1 210 ? -19.701 -5.009 -7.503 1.00 75.62 210 GLY A N 1
ATOM 1541 C CA . GLY A 1 210 ? -19.302 -5.462 -8.838 1.00 75.62 210 GLY A CA 1
ATOM 1542 C C . GLY A 1 210 ? -17.917 -4.978 -9.269 1.00 75.62 210 GLY A C 1
ATOM 1543 O O . GLY A 1 210 ? -17.820 -4.349 -10.314 1.00 75.62 210 GLY A O 1
ATOM 1544 N N . GLU A 1 211 ? -16.887 -5.231 -8.449 1.00 81.69 211 GLU A N 1
ATOM 1545 C CA . GLU A 1 211 ? -15.460 -5.017 -8.773 1.00 81.69 211 GLU A CA 1
ATOM 1546 C C . GLU A 1 211 ? -15.129 -3.624 -9.333 1.00 81.69 211 GLU A C 1
ATOM 1548 O O . GLU A 1 211 ? -14.478 -3.458 -10.366 1.00 81.69 211 GLU A O 1
ATOM 1553 N N . ARG A 1 212 ? -15.600 -2.583 -8.644 1.00 87.81 212 ARG A N 1
ATOM 1554 C CA . ARG A 1 212 ? -15.356 -1.186 -9.019 1.00 87.81 212 ARG A CA 1
ATOM 1555 C C . ARG A 1 212 ? -14.960 -0.352 -7.816 1.00 87.81 212 ARG A C 1
ATOM 1557 O O . ARG A 1 212 ? -15.286 -0.687 -6.677 1.00 87.81 212 ARG A O 1
ATOM 1564 N N . TYR A 1 213 ? -14.321 0.774 -8.090 1.00 89.38 213 TYR A N 1
ATOM 1565 C CA . TYR A 1 213 ? -13.842 1.714 -7.091 1.00 89.38 213 TYR A CA 1
ATOM 1566 C C . TYR A 1 213 ? -14.334 3.123 -7.398 1.00 89.38 213 TYR A C 1
ATOM 1568 O O . TYR A 1 213 ? -14.158 3.614 -8.507 1.00 89.38 213 TYR A O 1
ATOM 1576 N N . ARG A 1 214 ? -14.937 3.790 -6.411 1.00 89.38 214 ARG A N 1
ATOM 1577 C CA . ARG A 1 214 ? -15.283 5.217 -6.504 1.00 89.38 214 ARG A CA 1
ATOM 1578 C C . ARG A 1 214 ? -14.119 6.068 -6.014 1.00 89.38 214 ARG A C 1
ATOM 1580 O O . ARG A 1 214 ? -13.657 5.835 -4.899 1.00 89.38 214 ARG A O 1
ATOM 1587 N N . ILE A 1 215 ? -13.714 7.076 -6.784 1.00 88.12 215 ILE A N 1
ATOM 1588 C CA . ILE A 1 215 ? -12.729 8.083 -6.374 1.00 88.12 215 ILE A CA 1
ATOM 1589 C C . ILE A 1 215 ? -13.380 9.092 -5.415 1.00 88.12 215 ILE A C 1
ATOM 1591 O O . ILE A 1 215 ? -14.429 9.653 -5.710 1.00 88.12 215 ILE A O 1
ATOM 1595 N N . VAL A 1 216 ? -12.750 9.342 -4.268 1.00 83.38 216 VAL A N 1
ATOM 1596 C CA . VAL A 1 216 ? -13.295 10.166 -3.168 1.00 83.38 216 VAL A CA 1
ATOM 1597 C C . VAL A 1 216 ? -13.040 11.669 -3.351 1.00 83.38 216 VAL A C 1
ATOM 1599 O O . VAL A 1 216 ? -13.727 12.497 -2.765 1.00 83.38 216 VAL A O 1
ATOM 1602 N N . ALA A 1 217 ? -12.067 12.046 -4.181 1.00 74.00 217 ALA A N 1
ATOM 1603 C CA . ALA A 1 217 ? -11.639 13.436 -4.362 1.00 74.00 217 ALA A CA 1
ATOM 1604 C C . ALA A 1 217 ? -12.444 14.237 -5.408 1.00 74.00 217 ALA A C 1
ATOM 1606 O O . ALA A 1 217 ? -12.275 15.451 -5.507 1.00 74.00 217 ALA A O 1
ATOM 1607 N N . ARG A 1 218 ? -13.287 13.580 -6.215 1.00 64.50 218 ARG A N 1
ATOM 1608 C CA . ARG A 1 218 ? -14.121 14.219 -7.249 1.00 64.50 218 ARG A CA 1
ATOM 1609 C C . ARG A 1 218 ? -15.607 13.994 -6.958 1.00 64.50 218 ARG A C 1
ATOM 1611 O O . ARG A 1 218 ? -15.956 13.165 -6.121 1.00 64.50 218 ARG A O 1
ATOM 1618 N N . SER A 1 219 ? -16.478 14.757 -7.627 1.00 54.97 219 SER A N 1
ATOM 1619 C CA . SER A 1 219 ? -17.933 14.553 -7.583 1.00 54.97 219 SER A CA 1
ATOM 1620 C C . SER A 1 219 ? -18.297 13.084 -7.844 1.00 54.97 219 SER A C 1
ATOM 1622 O O . SER A 1 219 ? -17.517 12.339 -8.435 1.00 54.97 219 SER A O 1
ATOM 1624 N N . ALA A 1 220 ? -19.481 12.673 -7.384 1.00 56.69 220 ALA A N 1
ATOM 1625 C CA . ALA A 1 220 ? -19.916 11.291 -7.142 1.00 56.69 220 ALA A CA 1
ATOM 1626 C C . ALA A 1 220 ? -19.785 10.249 -8.291 1.00 56.69 220 ALA A C 1
ATOM 1628 O O . ALA A 1 220 ? -20.060 9.068 -8.050 1.00 56.69 220 ALA A O 1
ATOM 1629 N N . ASP A 1 221 ? -19.315 10.637 -9.480 1.00 65.25 221 ASP A N 1
ATOM 1630 C CA . ASP A 1 221 ? -19.377 9.867 -10.729 1.00 65.25 221 ASP A CA 1
ATOM 1631 C C . ASP A 1 221 ? -18.028 9.308 -11.220 1.00 65.25 221 ASP A C 1
ATOM 1633 O O . ASP A 1 221 ? -17.994 8.551 -12.190 1.00 65.25 221 ASP A O 1
ATOM 1637 N N . ALA A 1 222 ? -16.906 9.627 -10.566 1.00 82.38 222 ALA A N 1
ATOM 1638 C CA . ALA A 1 222 ? -15.606 9.060 -10.932 1.00 82.38 222 ALA A CA 1
ATOM 1639 C C . ALA A 1 222 ? -15.467 7.617 -10.412 1.00 82.38 222 ALA A C 1
ATOM 1641 O O . ALA A 1 222 ? -15.114 7.391 -9.251 1.00 82.38 222 ALA A O 1
ATOM 1642 N N . VAL A 1 223 ? -15.779 6.637 -11.265 1.00 89.06 223 VAL A N 1
ATOM 1643 C CA . VAL A 1 223 ? -15.727 5.203 -10.949 1.00 89.06 223 VAL A CA 1
ATOM 1644 C C . VAL A 1 223 ? -14.752 4.488 -11.878 1.00 89.06 223 VAL A C 1
ATOM 1646 O O . VAL A 1 223 ? -14.920 4.531 -13.091 1.00 89.06 223 VAL A O 1
ATOM 1649 N N . CYS A 1 224 ? -13.784 3.781 -11.299 1.00 89.62 224 CYS A N 1
ATOM 1650 C CA . CYS A 1 224 ? -12.782 3.002 -12.020 1.00 89.62 224 CYS A CA 1
ATOM 1651 C C . CYS A 1 224 ? -13.022 1.491 -11.860 1.00 89.62 224 CYS A C 1
ATOM 1653 O O . CYS A 1 224 ? -13.491 1.052 -10.800 1.00 89.62 224 CYS A O 1
ATOM 1655 N N . PRO A 1 225 ? -12.716 0.677 -12.885 1.00 90.62 225 PRO A N 1
ATOM 1656 C CA . PRO A 1 225 ? -12.771 -0.779 -12.779 1.00 90.62 225 PRO A CA 1
ATOM 1657 C C . PRO A 1 225 ? -11.657 -1.298 -11.855 1.00 90.62 225 PRO A C 1
ATOM 1659 O O . PRO A 1 225 ? -10.575 -0.716 -11.804 1.00 90.62 225 PRO A O 1
ATOM 1662 N N . ALA A 1 226 ? -11.899 -2.402 -11.142 1.00 89.00 226 ALA A N 1
ATOM 1663 C CA . ALA A 1 226 ? -10.917 -3.022 -10.247 1.00 89.00 226 ALA A CA 1
ATOM 1664 C C . ALA A 1 226 ? -9.514 -3.244 -10.847 1.00 89.00 226 ALA A C 1
ATOM 1666 O O . ALA A 1 226 ? -8.559 -2.864 -10.178 1.00 89.00 226 ALA A O 1
ATOM 1667 N N . PRO A 1 227 ? -9.335 -3.773 -12.077 1.00 89.75 227 PRO A N 1
ATOM 1668 C CA . PRO A 1 227 ? -7.995 -3.982 -12.636 1.00 89.75 227 PRO A CA 1
ATOM 1669 C C . PRO A 1 227 ? -7.197 -2.688 -12.843 1.00 89.75 227 PRO A C 1
ATOM 1671 O O . PRO A 1 227 ? -5.973 -2.727 -12.869 1.00 89.75 227 PRO A O 1
ATOM 1674 N N . ALA A 1 228 ? -7.868 -1.539 -12.964 1.00 91.38 228 ALA A N 1
ATOM 1675 C CA . ALA A 1 228 ? -7.196 -0.252 -13.095 1.00 91.38 228 ALA A CA 1
ATOM 1676 C C . ALA A 1 228 ? -6.756 0.327 -11.743 1.00 91.38 228 ALA A C 1
ATOM 1678 O O . ALA A 1 228 ? -6.048 1.326 -11.734 1.00 91.38 228 ALA A O 1
ATOM 1679 N N . VAL A 1 229 ? -7.169 -0.247 -10.606 1.00 93.19 229 VAL A N 1
ATOM 1680 C CA . VAL A 1 229 ? -6.935 0.317 -9.270 1.00 93.19 229 VAL A CA 1
ATOM 1681 C C . VAL A 1 229 ? -6.143 -0.657 -8.409 1.00 93.19 229 VAL A C 1
ATOM 1683 O O . VAL A 1 229 ? -6.636 -1.721 -8.042 1.00 93.19 229 VAL A O 1
ATOM 1686 N N . ALA A 1 230 ? -4.951 -0.247 -7.984 1.00 93.44 230 ALA A N 1
ATOM 1687 C CA . ALA A 1 230 ? -4.168 -0.981 -7.003 1.00 93.44 230 ALA A CA 1
ATOM 1688 C C . ALA A 1 230 ? -4.155 -0.251 -5.660 1.00 93.44 230 ALA A C 1
ATOM 1690 O O . ALA A 1 230 ? -3.736 0.902 -5.555 1.00 93.44 230 ALA A O 1
ATOM 1691 N N . LEU A 1 231 ? -4.612 -0.931 -4.607 1.00 91.12 231 LEU A N 1
ATOM 1692 C CA . LEU A 1 231 ? -4.570 -0.389 -3.251 1.00 91.12 231 LEU A CA 1
ATOM 1693 C C . LEU A 1 231 ? -3.126 -0.370 -2.739 1.00 91.12 231 LEU A C 1
ATOM 1695 O O . LEU A 1 231 ? -2.409 -1.372 -2.848 1.00 91.12 231 LEU A O 1
ATOM 1699 N N . ILE A 1 232 ? -2.720 0.756 -2.149 1.00 88.94 232 ILE A N 1
ATOM 1700 C CA . ILE A 1 232 ? -1.411 0.884 -1.497 1.00 88.94 232 ILE A CA 1
ATOM 1701 C C . ILE A 1 232 ? -1.391 -0.045 -0.281 1.00 88.94 232 ILE A C 1
ATOM 1703 O O . ILE A 1 232 ? -0.530 -0.912 -0.185 1.00 88.94 232 ILE A O 1
ATOM 1707 N N . GLU A 1 233 ? -2.422 0.030 0.559 1.00 78.81 233 GLU A N 1
ATOM 1708 C CA . GLU A 1 233 ? -2.611 -0.886 1.681 1.00 78.81 233 GLU A CA 1
ATOM 1709 C C . GLU A 1 233 ? -3.617 -1.998 1.315 1.00 78.81 233 GLU A C 1
ATOM 1711 O O . GLU A 1 233 ? -4.769 -1.703 0.955 1.00 78.81 233 GLU A O 1
ATOM 1716 N N . PRO A 1 234 ? -3.235 -3.279 1.428 1.00 58.69 234 PRO A N 1
ATOM 1717 C CA . PRO A 1 234 ? -4.149 -4.391 1.203 1.00 58.69 234 PRO A CA 1
ATOM 1718 C C . PRO A 1 234 ? -5.284 -4.412 2.249 1.00 58.69 234 PRO A C 1
ATOM 1720 O O . PRO A 1 234 ? -5.133 -3.902 3.361 1.00 58.69 234 PRO A O 1
ATOM 1723 N N . PRO A 1 235 ? -6.474 -4.941 1.904 1.00 49.88 235 PRO A N 1
ATOM 1724 C CA . PRO A 1 235 ? -7.540 -5.153 2.877 1.00 49.88 235 PRO A CA 1
ATOM 1725 C C . PRO A 1 235 ? -7.159 -6.114 3.997 1.00 49.88 235 PRO A C 1
ATOM 1727 O O . PRO A 1 235 ? -6.450 -7.075 3.724 1.00 49.88 235 PRO A O 1
ATOM 1730 N N . PRO A 1 236 ? -7.656 -5.854 5.226 1.00 48.31 236 PRO A N 1
ATOM 1731 C CA . PRO A 1 236 ? -7.596 -6.827 6.304 1.00 48.31 236 PRO A CA 1
ATOM 1732 C C . PRO A 1 236 ? -8.452 -8.062 5.982 1.00 48.31 236 PRO A C 1
ATOM 1734 O O . PRO A 1 236 ? -9.436 -7.940 5.205 1.00 48.31 236 PRO A O 1
#

Nearest PDB structures (foldseek):
  8j07-assembly1_u9  TM=5.250E-01  e=3.612E-02  Homo sapiens
  4j8f-assembly1_A  TM=8.727E-01  e=8.756E-01  Homo sapiens
  5aio-assembly1_A  TM=6.592E-01  e=4.064E-01  Saccharomyces cerevisiae
  4j8d-assembly2_B  TM=8.654E-01  e=2.001E+00  Rattus norvegicus
  7kw7-assembly1_E  TM=3.461E-01  e=4.064E-01  Homo sapiens

Foldseek 3Di:
DVVLVVVLVVLVVVVVVVVPPDPDDDDDQDAQVQLLVVLVVCVVVVVLVVSLVSLVSNADLVDGDLSSLQSNLVSCVVVVLLLSSLLSLLLNCVVPNDPVSVVSNVVSCVVQVAAEQQQDDPLNVCLVCLVVLLVVLVVQLVVLVVCSVPDPPDDVVVSVVSSVSSVCSNVVSVCCQQFGWFWKFFSAWFQWPVGIHGGRYIFTWGDDPPQKTATNRDPGTRIGGNVRIDTSRDRD

Solvent-accessible surface area (backbone atoms only — not comparable to full-atom values): 12554 Å² total; per-residue (Å²): 112,70,67,61,53,51,52,52,49,51,54,48,54,60,52,53,67,69,66,68,80,76,83,74,84,74,73,87,47,42,61,49,66,62,16,43,53,49,15,54,49,29,44,75,72,67,40,41,71,60,14,36,51,30,21,56,49,19,54,30,90,92,64,70,54,35,68,41,30,38,52,32,12,51,37,27,46,78,67,70,39,39,31,58,12,44,37,24,33,51,46,9,44,80,71,51,81,49,74,70,56,53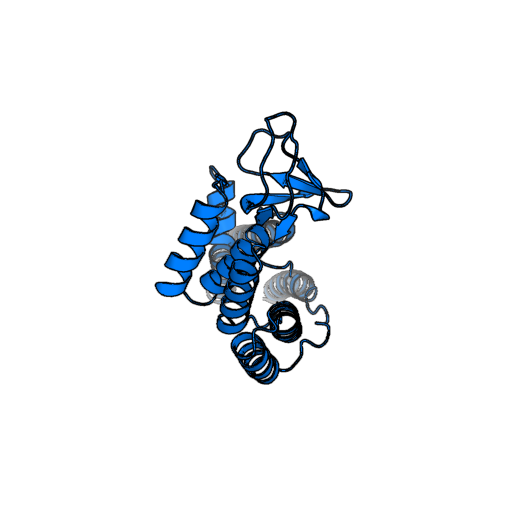,50,52,42,49,49,40,36,61,75,67,66,40,47,79,45,62,51,53,73,71,62,28,52,49,46,76,40,41,66,60,52,37,55,50,25,51,50,51,37,52,51,50,54,50,47,64,69,72,42,84,82,60,57,68,67,61,55,49,51,50,51,51,51,28,51,49,42,41,51,51,41,52,48,45,69,77,66,36,58,37,56,26,26,20,63,34,68,34,73,27,91,89,50,74,43,56,42,32,23,33,34,24,31,27,85,45,88,84,63,26,30,36,41,62,59,53,69,100,63,37,53,36,55,42,91,32,53,44,60,47,66,75,82,134

Mean predicted aligned error: 9.86 Å

pLDDT: mean 80.39, std 16.28, range [33.31, 98.5]

Secondary structure (DSSP, 8-state):
-HHHHHHHHHHHHHHHHHHSS--PPPP----HHHHHHHHHHHHHTT-HHHHHHHHHHT--TTS--HHHHHHHHHHHHHTT-HHHHHHHHHHHHTT---HHHHHHHHHHHHHHT--B----HHHHHHHHTHHHHHHHHHHHHHHHHHHHHH-TTS-HHHHHHHHHHHHHHHHHHHHHHHHS-EEEEESS-EEETTEEE-TT-EEEEEEETTTEEEESSSSTT-EEEGGGEEESSPP-

Sequence (236 aa):
MRWRIALAAAALAAGVAAAAGGLRAGGEAGDPVAALNEGNRLFRDGRLEEAAAAYEAGWDPASPHPTLAYNLGTTLHHLDRLPEAILWYRRAGDAAPDPWLEENLWLARRTLGSQVLPAGGVEGLISRHRQALRLAAAAVAWLVLGLLVALPRTPAWVLVLLAALAASLYAGAGLAERFGARPAVLLADCSTPAGDLPAGTEAWVRPLAGERYRIVARSADAVCPAPAVALIEPPP

Radius of gyration: 22.37 Å; Cα contacts (8 Å, |Δi|>4): 351; chains: 1; bounding box: 51×36×61 Å